Protein AF-A0A7I7QCZ1-F1 (afdb_monomer)

Radius of gyration: 31.51 Å; Cα contacts (8 Å, |Δi|>4): 208; chains: 1; bounding box: 81×36×95 Å

Nearest PDB structures (foldseek):
  1i4d-assembly1_A  TM=3.423E-01  e=1.909E-01  Homo sapiens
  1i4t-assembly1_B  TM=4.513E-01  e=6.455E-01  Homo sapiens
  6ewy-assembly1_A  TM=3.214E-01  e=1.710E+00  Mycobacterium tuberculosis H37Rv
  2yfb-assembly1_A  TM=3.450E-01  e=4.533E+00  Pseudomonas putida KT2440
  8i4v-assembly1_A  TM=2.987E-01  e=3.145E+00  Saccharomyces cerevisiae S288C

pLDDT: mean 72.18, std 10.69, range [33.59, 87.31]

Solvent-accessible surface area (backbone atoms only — not comparable to full-atom values): 13004 Å² total; per-residue (Å²): 134,80,82,70,74,86,68,84,48,69,71,37,35,29,28,30,60,38,100,87,48,103,49,48,78,40,56,24,34,29,68,43,78,45,79,68,88,88,49,54,33,30,29,28,41,33,79,95,56,74,74,40,79,39,52,53,93,32,50,42,78,42,77,73,73,92,75,68,74,50,72,68,56,46,52,52,51,50,52,52,50,53,52,54,51,54,52,47,54,54,51,49,53,52,50,51,52,52,50,52,51,50,50,54,54,47,53,52,51,52,51,50,46,34,66,64,33,64,47,81,75,46,92,86,76,55,76,79,44,60,70,71,60,38,52,52,52,49,51,51,53,51,54,34,50,53,29,48,48,61,48,69,49,82,69,92,80,67,64,86,64,82,54,64,68,59,51,60,69,52,59,79,50,96,43,73,65,61,53,47,54,50,50,51,51,53,49,53,53,33,50,57,57,47,48,57,55,49,53,52,39,52,51,34,47,51,51,31,54,53,47,51,54,51,50,52,52,50,53,52,50,54,56,61,73,72,106

Organism: NCBI:txid470076

Mean predicted aligned error: 15.59 Å

Secondary structure (DSSP, 8-state):
------S--TT-EEEE--TTSTTTT-EEEEEEEEE-SS-EEEEEEETTS-EEEEEGGGEEE-S--TTSPPHHHHHHHHHHHHHHHHHHHHHHHHHHHHHHHHHHHHHHHHHHHIIIIIS-S-TTS--SS-HHHHHHHHHHHHHHHHHHHHHHS--TT---S--HHHHHHHTTSSSHHHHHHHHHHHHHHHHHHHHHHHHHHHHHHHHHHHHHHHHHHHHHHHHHHH-

Structure (mmCIF, N/CA/C/O backbone):
data_AF-A0A7I7QCZ1-F1
#
_entry.id   AF-A0A7I7QCZ1-F1
#
loop_
_atom_site.group_PDB
_atom_site.id
_atom_site.type_symbol
_atom_site.label_atom_id
_atom_site.label_alt_id
_atom_site.label_comp_id
_atom_site.label_asym_id
_atom_site.label_entity_id
_atom_site.label_seq_id
_atom_site.pdbx_PDB_ins_code
_atom_site.Cartn_x
_atom_site.Cartn_y
_atom_site.Cartn_z
_atom_site.occupancy
_atom_site.B_iso_or_equiv
_atom_site.auth_seq_id
_atom_site.auth_comp_id
_atom_site.auth_asym_id
_atom_site.auth_atom_id
_atom_site.pdbx_PDB_model_num
ATOM 1 N N . MET A 1 1 ? -30.395 -15.735 54.521 1.00 37.38 1 MET A N 1
ATOM 2 C CA . MET A 1 1 ? -30.145 -16.016 53.092 1.00 37.38 1 MET A CA 1
ATOM 3 C C . MET A 1 1 ? -31.298 -15.413 52.315 1.00 37.38 1 MET A C 1
ATOM 5 O O . MET A 1 1 ? -32.401 -15.924 52.418 1.00 37.38 1 MET A O 1
ATOM 9 N N . GLN A 1 2 ? -31.086 -14.264 51.673 1.00 33.59 2 GLN A N 1
ATOM 10 C CA . GLN A 1 2 ? -32.101 -13.635 50.826 1.00 33.59 2 GLN A CA 1
ATOM 11 C C . GLN A 1 2 ? -32.152 -14.411 49.507 1.00 33.59 2 GLN A C 1
ATOM 13 O O . GLN A 1 2 ? -31.134 -14.507 48.823 1.00 33.59 2 GLN A O 1
ATOM 18 N N . GLU A 1 3 ? -33.304 -14.997 49.177 1.00 34.84 3 GLU A N 1
ATOM 19 C CA . GLU A 1 3 ? -33.584 -15.469 47.821 1.00 34.84 3 GLU A CA 1
ATOM 20 C C . GLU A 1 3 ? -33.466 -14.267 46.882 1.00 34.84 3 GLU A C 1
ATOM 22 O O . GLU A 1 3 ? -34.322 -13.386 46.841 1.00 34.84 3 GLU A O 1
ATOM 27 N N . SER A 1 4 ? -32.335 -14.193 46.183 1.00 44.03 4 SER A N 1
ATOM 28 C CA . SER A 1 4 ? -32.111 -13.230 45.115 1.00 44.03 4 SER A CA 1
ATOM 29 C C . SER A 1 4 ? -33.211 -13.434 44.077 1.00 44.03 4 SER A C 1
ATOM 31 O O . SER A 1 4 ? -33.329 -14.525 43.520 1.00 44.03 4 SER A O 1
ATOM 33 N N . SER A 1 5 ? -34.038 -12.405 43.878 1.00 53.41 5 SER A N 1
ATOM 34 C CA . SER A 1 5 ? -35.070 -12.329 42.842 1.00 53.41 5 SER A CA 1
ATOM 35 C C . SER A 1 5 ? -34.577 -12.993 41.551 1.00 53.41 5 SER A C 1
ATOM 37 O O . SER A 1 5 ? -33.674 -12.474 40.892 1.00 53.41 5 SER A O 1
ATOM 39 N N . LYS A 1 6 ? -35.152 -14.159 41.213 1.00 65.81 6 LYS A N 1
ATOM 40 C CA . LYS A 1 6 ? -34.840 -14.933 39.992 1.00 65.81 6 LYS A CA 1
ATOM 41 C C . LYS A 1 6 ? -35.159 -14.167 38.713 1.00 65.81 6 LYS A C 1
ATOM 43 O O . LYS A 1 6 ? -34.675 -14.524 37.643 1.00 65.81 6 LYS A O 1
ATOM 48 N N . ASP A 1 7 ? -35.962 -13.127 38.848 1.00 76.75 7 ASP A N 1
ATOM 49 C CA . ASP A 1 7 ? -36.409 -12.312 37.748 1.00 76.75 7 ASP A CA 1
ATOM 50 C C . ASP A 1 7 ? -35.292 -11.378 37.270 1.00 76.75 7 ASP A C 1
ATOM 52 O O . ASP A 1 7 ? -34.787 -10.575 38.064 1.00 76.75 7 ASP A O 1
ATOM 56 N N . PRO A 1 8 ? -34.898 -11.470 35.985 1.00 77.38 8 PRO A N 1
ATOM 57 C CA . PRO A 1 8 ? -33.942 -10.544 35.406 1.00 77.38 8 PRO A CA 1
ATOM 58 C C . PRO A 1 8 ? -34.538 -9.135 35.411 1.00 77.38 8 PRO A C 1
ATOM 60 O O . PRO A 1 8 ? -35.685 -8.943 35.000 1.00 77.38 8 PRO A O 1
ATOM 63 N N . GLN A 1 9 ? -33.760 -8.167 35.886 1.00 84.62 9 GLN A N 1
ATOM 64 C CA . GLN A 1 9 ? -34.099 -6.747 35.915 1.00 84.62 9 GLN A CA 1
ATOM 65 C C . GLN A 1 9 ? -33.301 -5.963 34.865 1.00 84.62 9 GLN A C 1
ATOM 67 O O . GLN A 1 9 ? -32.233 -6.421 34.447 1.00 84.62 9 GLN A O 1
ATOM 72 N N . PRO A 1 10 ? -33.770 -4.773 34.438 1.00 82.75 10 PRO A N 1
ATOM 73 C CA . PRO A 1 10 ? -32.976 -3.881 33.602 1.00 82.75 10 PRO A CA 1
ATOM 74 C C . PRO A 1 10 ? -31.585 -3.651 34.199 1.00 82.75 10 PRO A C 1
ATOM 76 O O . PRO A 1 10 ? -31.438 -3.308 35.369 1.00 82.75 10 PRO A O 1
ATOM 79 N N . GLY A 1 11 ? -30.555 -3.877 33.388 1.00 77.19 11 GLY A N 1
ATOM 80 C CA . GLY A 1 11 ? -29.155 -3.812 33.794 1.00 77.19 11 GLY A CA 1
ATOM 81 C C . GLY A 1 11 ? -28.521 -5.150 34.182 1.00 77.19 11 GLY A C 1
ATOM 82 O O . GLY A 1 11 ? -27.289 -5.214 34.185 1.00 77.19 11 GLY A O 1
ATOM 83 N N . ASP A 1 12 ? -29.305 -6.204 34.436 1.00 82.62 12 ASP A N 1
ATOM 84 C CA . ASP A 1 12 ? -28.779 -7.542 34.716 1.00 82.62 12 ASP A CA 1
ATOM 85 C C . ASP A 1 12 ? -28.125 -8.172 33.481 1.00 82.62 12 ASP A C 1
ATOM 87 O O . ASP A 1 12 ? -28.515 -7.940 32.330 1.00 82.62 12 ASP A O 1
ATOM 91 N N . TRP A 1 13 ? -27.139 -9.028 33.743 1.00 81.50 13 TRP A N 1
ATOM 92 C CA . TRP A 1 13 ? -26.514 -9.863 32.729 1.00 81.50 13 TRP A CA 1
ATOM 93 C C . TRP A 1 13 ? -27.251 -11.185 32.605 1.00 81.50 13 TRP A C 1
ATOM 95 O O . TRP A 1 13 ? -27.518 -11.873 33.594 1.00 81.50 13 TRP A O 1
ATOM 105 N N . VAL A 1 14 ? -27.573 -11.538 31.367 1.00 85.38 14 VAL A N 1
ATOM 106 C CA . VAL A 1 14 ? -28.316 -12.747 31.034 1.00 85.38 14 VAL A CA 1
ATOM 107 C C . VAL A 1 14 ? -27.639 -13.482 29.888 1.00 85.38 14 VAL A C 1
ATOM 109 O O . VAL A 1 14 ? -27.042 -12.884 28.997 1.00 85.38 14 VAL A O 1
ATOM 112 N N . GLU A 1 15 ? -27.724 -14.799 29.915 1.00 84.31 15 GLU A N 1
ATOM 113 C CA . GLU A 1 15 ? -27.341 -15.678 28.825 1.00 84.31 15 GLU A CA 1
ATOM 114 C C . GLU A 1 15 ? -28.607 -16.211 28.166 1.00 84.31 15 GLU A C 1
ATOM 116 O O . GLU A 1 15 ? -29.540 -16.643 28.851 1.00 84.31 15 GLU A O 1
ATOM 121 N N . VAL A 1 16 ? -28.639 -16.173 26.838 1.00 82.94 16 VAL A N 1
ATOM 122 C CA . VAL A 1 16 ? -29.768 -16.690 26.069 1.00 82.94 16 VAL A CA 1
ATOM 123 C C . VAL A 1 16 ? -29.659 -18.211 25.998 1.00 82.94 16 VAL A C 1
ATOM 125 O O . VAL A 1 16 ? -28.729 -18.752 25.407 1.00 82.94 16 VAL A O 1
ATOM 128 N N . VAL A 1 17 ? -30.626 -18.904 26.589 1.00 80.56 17 VAL A N 1
ATOM 129 C CA . VAL A 1 17 ? -30.773 -20.363 26.584 1.00 80.56 17 VAL A CA 1
ATOM 130 C C . VAL A 1 17 ? -31.937 -20.716 25.661 1.00 80.56 17 VAL A C 1
ATOM 132 O O . VAL A 1 17 ? -33.018 -21.120 26.090 1.00 80.56 17 VAL A O 1
ATOM 135 N N . ALA A 1 18 ? -31.731 -20.506 24.364 1.00 72.56 18 ALA A N 1
ATOM 136 C CA . ALA A 1 18 ? -32.732 -20.761 23.336 1.00 72.56 18 ALA A CA 1
ATOM 137 C C . ALA A 1 18 ? -32.232 -21.868 22.393 1.00 72.56 18 ALA A C 1
ATOM 139 O O . ALA A 1 18 ? -31.393 -21.609 21.536 1.00 72.56 18 ALA A O 1
ATOM 140 N N . PRO A 1 19 ? -32.727 -23.113 22.510 1.00 51.44 19 PRO A N 1
ATOM 141 C CA . PRO A 1 19 ? -32.160 -24.265 21.802 1.00 51.44 19 PRO A CA 1
ATOM 142 C C . PRO A 1 19 ? -32.332 -24.248 20.271 1.00 51.44 19 PRO A C 1
ATOM 144 O O . PRO A 1 19 ? -31.803 -25.132 19.603 1.00 51.44 19 PRO A O 1
ATOM 147 N N . ARG A 1 20 ? -33.062 -23.278 19.701 1.00 55.78 20 ARG A N 1
ATOM 148 C CA . ARG A 1 20 ? -33.294 -23.149 18.250 1.00 55.78 20 ARG A CA 1
ATOM 149 C C . ARG A 1 20 ? -32.839 -21.821 17.634 1.00 55.78 20 ARG A C 1
ATOM 151 O O . ARG A 1 20 ? -32.960 -21.678 16.422 1.00 55.78 20 ARG A O 1
ATOM 158 N N . ASP A 1 21 ? -32.263 -20.909 18.417 1.00 63.44 21 ASP A N 1
ATOM 159 C CA . ASP A 1 21 ? -31.896 -19.574 17.932 1.00 63.44 21 ASP A CA 1
ATOM 160 C C . ASP A 1 21 ? -30.374 -19.400 17.815 1.00 63.44 21 ASP A C 1
ATOM 162 O O . ASP A 1 21 ? -29.607 -19.902 18.640 1.00 63.44 21 ASP A O 1
ATOM 166 N N . ASN A 1 22 ? -29.926 -18.590 16.844 1.00 72.12 22 ASN A N 1
ATOM 167 C CA . ASN A 1 22 ? -28.518 -18.188 16.617 1.00 72.12 22 ASN A CA 1
ATOM 168 C C . ASN A 1 22 ? -27.866 -17.426 17.797 1.00 72.12 22 ASN A C 1
ATOM 170 O O . ASN A 1 22 ? -26.738 -16.922 17.700 1.00 72.12 22 ASN A O 1
ATOM 174 N N . PHE A 1 23 ? -28.595 -17.293 18.900 1.00 68.94 23 PHE A N 1
ATOM 175 C CA . PHE A 1 23 ? -28.219 -16.565 20.100 1.00 68.94 23 PHE A CA 1
ATOM 176 C C . PHE A 1 23 ? -27.947 -17.486 21.291 1.00 68.94 23 PHE A C 1
ATOM 178 O O . PHE A 1 23 ? -27.502 -16.989 22.319 1.00 68.94 23 PHE A O 1
ATOM 185 N N . ASN A 1 24 ? -28.153 -18.803 21.164 1.00 78.81 24 ASN A N 1
ATOM 186 C CA . ASN A 1 24 ? -27.902 -19.744 22.254 1.00 78.81 24 ASN A CA 1
ATOM 187 C C . ASN A 1 24 ? -26.466 -19.629 22.794 1.00 78.81 24 ASN A C 1
ATOM 189 O O . ASN A 1 24 ? -25.503 -19.665 22.025 1.00 78.81 24 ASN A O 1
ATOM 193 N N . GLY A 1 25 ? -26.326 -19.492 24.110 1.00 77.06 25 GLY A N 1
ATOM 194 C CA . GLY A 1 25 ? -25.041 -19.323 24.790 1.00 77.06 25 GLY A CA 1
ATOM 195 C C . GLY A 1 25 ? -24.422 -17.928 24.658 1.00 77.06 25 GLY A C 1
ATOM 196 O O . GLY A 1 25 ? -23.316 -17.699 25.148 1.00 77.06 25 GLY A O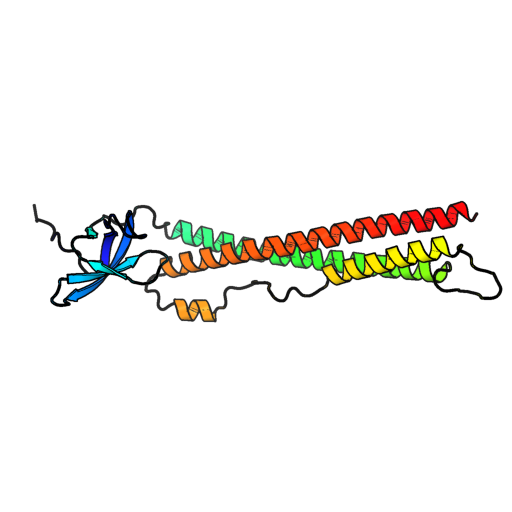 1
ATOM 197 N N . LYS A 1 26 ? -25.093 -16.969 24.001 1.00 80.25 26 LYS A N 1
ATOM 198 C CA . LYS A 1 26 ? -24.612 -15.584 23.952 1.00 80.25 26 LYS A CA 1
ATOM 199 C C . LYS A 1 26 ? -25.031 -14.833 25.209 1.00 80.25 26 LYS A C 1
ATOM 201 O O . LYS A 1 26 ? -26.189 -14.876 25.625 1.00 80.25 26 LYS A O 1
ATOM 206 N N . ALA A 1 27 ? -24.075 -14.106 25.778 1.00 80.88 27 ALA A N 1
ATOM 207 C CA . ALA A 1 27 ? -24.318 -13.169 26.861 1.00 80.88 27 ALA A CA 1
ATOM 208 C C . ALA A 1 27 ? -24.867 -11.842 26.316 1.00 80.88 27 ALA A C 1
ATOM 210 O O . ALA A 1 27 ? -24.417 -11.329 25.286 1.00 80.88 27 ALA A O 1
ATOM 211 N N . GLY A 1 28 ? -25.814 -11.265 27.042 1.00 83.00 28 GLY A N 1
ATOM 212 C CA . GLY A 1 28 ? -26.382 -9.958 26.765 1.00 83.00 28 GLY A CA 1
ATOM 213 C C . GLY A 1 28 ? -26.785 -9.241 28.046 1.00 83.00 28 GLY A C 1
ATOM 214 O O . GLY A 1 28 ? -26.777 -9.811 29.140 1.00 83.00 28 GLY A O 1
ATOM 215 N N . ARG A 1 29 ? -27.121 -7.963 27.899 1.00 83.69 29 ARG A N 1
ATOM 216 C CA . ARG A 1 29 ? -27.590 -7.120 28.998 1.00 83.69 29 ARG A CA 1
ATOM 217 C C . ARG A 1 29 ? -29.064 -6.811 28.808 1.00 83.69 29 ARG A C 1
ATOM 219 O O . ARG A 1 29 ? -29.482 -6.457 27.705 1.00 83.69 29 ARG A O 1
ATOM 226 N N . VAL A 1 30 ? -29.844 -6.940 29.874 1.00 85.06 30 VAL A N 1
ATOM 227 C CA . VAL A 1 30 ? -31.261 -6.572 29.857 1.00 85.06 30 VAL A CA 1
ATOM 228 C C . VAL A 1 30 ? -31.375 -5.056 29.759 1.00 85.06 30 VAL A C 1
ATOM 230 O O . VAL A 1 30 ? -30.852 -4.337 30.609 1.00 85.06 30 VAL A O 1
ATOM 233 N N . VAL A 1 31 ? -32.043 -4.572 28.718 1.00 84.31 31 VAL A N 1
ATOM 234 C CA . VAL A 1 31 ? -32.269 -3.144 28.463 1.00 84.31 31 VAL A CA 1
ATOM 235 C C . VAL A 1 31 ? -33.627 -2.722 29.003 1.00 84.31 31 VAL A C 1
ATOM 237 O O . VAL A 1 31 ? -33.735 -1.704 29.677 1.00 84.31 31 VAL A O 1
ATOM 240 N N . ALA A 1 32 ? -34.656 -3.520 28.732 1.00 84.38 32 ALA A N 1
ATOM 241 C CA . ALA A 1 32 ? -36.021 -3.241 29.147 1.00 84.38 32 ALA A CA 1
ATOM 242 C C . ALA A 1 32 ? -36.812 -4.542 29.304 1.00 84.38 32 ALA A C 1
ATOM 244 O O . ALA A 1 32 ? -36.436 -5.582 28.763 1.00 84.38 32 ALA A O 1
ATOM 245 N N . ILE A 1 33 ? -37.912 -4.467 30.043 1.00 83.81 33 ILE A N 1
ATOM 246 C CA . ILE A 1 33 ? -38.896 -5.541 30.170 1.00 83.81 33 ILE A CA 1
ATOM 247 C C . ILE A 1 33 ? -40.193 -4.989 29.591 1.00 83.81 33 ILE A C 1
ATOM 249 O O . ILE A 1 33 ? -40.639 -3.922 30.012 1.00 83.81 33 ILE A O 1
ATOM 253 N N . VAL A 1 34 ? -40.752 -5.689 28.612 1.00 83.75 34 VAL A N 1
ATOM 254 C CA . VAL A 1 34 ? -42.009 -5.345 27.952 1.00 83.75 34 VAL A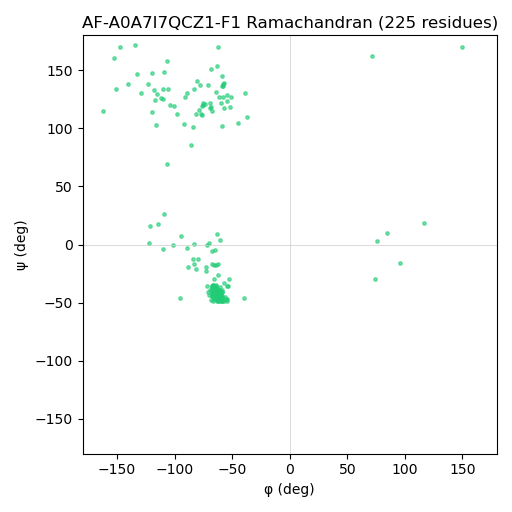 CA 1
ATOM 255 C C . VAL A 1 34 ? -43.015 -6.444 28.274 1.00 83.75 34 VAL A C 1
ATOM 257 O O . VAL A 1 34 ? -42.713 -7.630 28.159 1.00 83.75 34 VAL A O 1
ATOM 260 N N . ASP A 1 35 ? -44.191 -6.042 28.740 1.00 78.00 35 ASP A N 1
ATOM 261 C CA . ASP A 1 35 ? -45.314 -6.942 28.990 1.00 78.00 35 ASP A CA 1
ATOM 262 C C . ASP A 1 35 ? -46.252 -6.871 27.783 1.00 78.00 35 ASP A C 1
ATOM 264 O O . ASP A 1 35 ? -46.813 -5.807 27.519 1.00 78.00 35 ASP A O 1
ATOM 268 N N . ASP A 1 36 ? -46.359 -7.962 27.019 1.00 67.88 36 ASP A N 1
ATOM 269 C CA . ASP A 1 36 ? -47.111 -7.998 25.754 1.00 67.88 36 ASP A CA 1
ATOM 270 C C . ASP A 1 36 ? -48.345 -8.920 25.819 1.00 67.88 36 ASP A C 1
ATOM 272 O O . ASP A 1 36 ? -48.885 -9.342 24.803 1.00 67.88 36 ASP A O 1
ATOM 276 N N . GLY A 1 37 ? -48.810 -9.281 27.022 1.00 63.31 37 GLY A N 1
ATOM 277 C CA . GLY A 1 37 ? -50.033 -10.078 27.219 1.00 63.31 37 GLY A CA 1
ATOM 278 C C . GLY A 1 37 ? -49.919 -11.571 26.865 1.00 63.31 37 GLY A C 1
ATOM 279 O O . GLY A 1 37 ? -50.541 -12.393 27.535 1.00 63.31 37 GLY A O 1
ATOM 280 N N . ASP A 1 38 ? -49.065 -11.941 25.906 1.00 65.38 38 ASP A N 1
ATOM 281 C CA . ASP A 1 38 ? -48.683 -13.328 25.577 1.00 65.38 38 ASP A CA 1
ATOM 282 C C . ASP A 1 38 ? -47.457 -13.819 26.386 1.00 65.38 38 ASP A C 1
ATOM 284 O O . ASP A 1 38 ? -47.037 -14.980 26.289 1.00 65.38 38 ASP A O 1
ATOM 288 N N . GLY A 1 39 ? -46.884 -12.936 27.213 1.00 62.72 39 GLY A N 1
ATOM 289 C CA . GLY A 1 39 ? -45.746 -13.181 28.098 1.00 62.72 39 GLY A CA 1
ATOM 290 C C . GLY A 1 39 ? -44.889 -11.928 28.320 1.00 62.72 39 GLY A C 1
ATOM 291 O O . GLY A 1 39 ? -45.053 -10.917 27.641 1.00 62.72 39 GLY A O 1
ATOM 292 N N . PHE A 1 40 ? -43.948 -12.002 29.269 1.00 60.38 40 PHE A N 1
ATOM 293 C CA . PHE A 1 40 ? -42.919 -10.970 29.436 1.00 60.38 40 PHE A CA 1
ATOM 294 C C . PHE A 1 40 ? -41.789 -11.196 28.429 1.00 60.38 40 PHE A C 1
ATOM 296 O O . PHE A 1 40 ? -41.016 -12.158 28.563 1.00 60.38 40 PHE A O 1
ATOM 303 N N . ASP A 1 41 ? -41.661 -10.277 27.478 1.00 76.00 41 ASP A N 1
ATOM 304 C CA . ASP A 1 41 ? -40.505 -10.194 26.599 1.00 76.00 41 ASP A CA 1
ATOM 305 C C . ASP A 1 41 ? -39.463 -9.259 27.208 1.00 76.00 41 ASP A C 1
ATOM 307 O O . ASP A 1 41 ? -39.711 -8.119 27.601 1.00 76.00 41 ASP A O 1
ATOM 311 N N . VAL A 1 42 ? -38.249 -9.775 27.329 1.00 81.50 42 VAL A N 1
ATOM 312 C CA . VAL A 1 42 ? -37.113 -9.038 27.857 1.00 81.50 42 VAL A CA 1
ATOM 313 C C . VAL A 1 42 ? -36.289 -8.577 26.667 1.00 81.50 42 VAL A C 1
ATOM 315 O O . VAL A 1 42 ? -35.793 -9.388 25.885 1.00 81.50 42 VAL A O 1
ATOM 318 N N . ILE A 1 43 ? -36.130 -7.264 26.521 1.00 81.25 43 ILE A N 1
ATOM 319 C CA . ILE A 1 43 ? -35.272 -6.693 25.488 1.00 81.25 43 ILE A CA 1
ATOM 320 C C . ILE A 1 43 ? -33.832 -6.848 25.955 1.00 81.25 43 ILE A C 1
ATOM 322 O O . ILE A 1 43 ? -33.405 -6.213 26.922 1.00 81.25 43 ILE A O 1
ATOM 326 N N . VAL A 1 44 ? -33.075 -7.692 25.263 1.00 80.31 44 VAL A N 1
ATOM 327 C CA . VAL A 1 44 ? -31.671 -7.964 25.556 1.00 80.31 44 VAL A CA 1
ATOM 328 C C . VAL A 1 44 ? -30.800 -7.363 24.459 1.00 80.31 44 VAL A C 1
ATOM 330 O O . VAL A 1 44 ? -30.953 -7.666 23.274 1.00 80.31 44 VAL A O 1
ATOM 333 N N . LYS A 1 45 ? -29.839 -6.525 24.854 1.00 81.38 45 LYS A N 1
ATOM 334 C CA . LYS A 1 45 ? -28.742 -6.093 23.983 1.00 81.38 45 LYS A CA 1
ATOM 335 C C . LYS A 1 45 ? -27.659 -7.161 24.049 1.00 81.38 45 LYS A C 1
ATOM 337 O O . LYS A 1 45 ? -26.920 -7.254 25.031 1.00 81.38 45 LYS A O 1
ATOM 342 N N . ILE A 1 46 ? -27.612 -8.008 23.027 1.00 77.88 46 ILE A N 1
ATOM 343 C CA . ILE A 1 46 ? -26.557 -9.012 22.877 1.00 77.88 46 ILE A CA 1
ATOM 344 C C . ILE A 1 46 ? -25.302 -8.308 22.350 1.00 77.88 46 ILE A C 1
ATOM 346 O O . ILE A 1 46 ? -25.375 -7.454 21.465 1.00 77.88 46 ILE A O 1
ATOM 350 N N . PHE A 1 47 ? -24.136 -8.650 22.899 1.00 65.25 47 PHE A N 1
ATOM 351 C CA . PHE A 1 47 ? -22.880 -8.020 22.494 1.00 65.25 47 PHE A CA 1
ATOM 352 C C . PHE A 1 47 ? -22.592 -8.238 21.004 1.00 65.25 47 PHE A C 1
ATOM 354 O O . PHE A 1 47 ? -22.470 -9.369 20.535 1.00 65.25 47 PHE A O 1
ATOM 361 N N . GLY A 1 48 ? -22.443 -7.132 20.270 1.00 60.06 48 GLY A N 1
ATOM 362 C CA . GLY A 1 48 ? -22.096 -7.140 18.848 1.00 60.06 48 GLY A CA 1
ATOM 363 C C . GLY A 1 48 ? -23.270 -7.321 17.881 1.00 60.06 48 GLY A C 1
ATOM 364 O O . GLY A 1 48 ? -23.014 -7.510 16.693 1.00 60.06 48 GLY A O 1
ATOM 365 N N . THR A 1 49 ? -24.518 -7.254 18.354 1.00 66.44 49 THR A N 1
ATOM 366 C CA . THR A 1 49 ? -25.730 -7.255 17.517 1.00 66.44 49 THR A CA 1
ATOM 367 C C . THR A 1 49 ? -26.717 -6.179 17.973 1.00 66.44 49 THR A C 1
ATOM 369 O O . THR A 1 49 ? -26.535 -5.578 19.033 1.00 66.44 49 THR A O 1
ATOM 372 N N . ASP A 1 50 ? -27.782 -5.966 17.199 1.00 75.25 50 ASP A N 1
ATOM 373 C CA . ASP A 1 50 ? -28.924 -5.147 17.619 1.00 75.25 50 ASP A CA 1
ATOM 374 C C . ASP A 1 50 ? -29.634 -5.740 18.853 1.00 75.25 50 ASP A C 1
ATOM 376 O O . ASP A 1 50 ? -29.326 -6.849 19.303 1.00 75.25 50 ASP A O 1
ATOM 380 N N . THR A 1 51 ? -30.557 -4.977 19.436 1.00 74.69 51 THR A N 1
ATOM 381 C CA . THR A 1 51 ? -31.425 -5.414 20.539 1.00 74.69 51 THR A CA 1
ATOM 382 C C . THR A 1 51 ? -32.471 -6.417 20.069 1.00 74.69 51 THR A C 1
ATOM 384 O O . THR A 1 51 ? -33.120 -6.197 19.049 1.00 74.69 51 THR A O 1
ATOM 387 N N . TRP A 1 52 ? -32.686 -7.471 20.856 1.00 78.25 52 TRP A N 1
ATOM 388 C CA . TRP A 1 52 ? -33.660 -8.523 20.559 1.00 78.25 52 TRP A CA 1
ATOM 389 C C . TRP A 1 52 ? -34.660 -8.672 21.703 1.00 78.25 52 TRP A C 1
ATOM 391 O O . TRP A 1 52 ? -34.264 -8.659 22.869 1.00 78.25 52 TRP A O 1
ATOM 401 N N . GLY A 1 53 ? -35.941 -8.835 21.370 1.00 80.94 53 GLY A N 1
ATOM 402 C CA . GLY A 1 53 ? -36.957 -9.295 22.317 1.00 80.94 53 GLY A CA 1
ATOM 403 C C . GLY A 1 53 ? -36.797 -10.796 22.538 1.00 80.94 53 GLY A C 1
ATOM 404 O O . GLY A 1 53 ? -36.822 -11.568 21.580 1.00 80.94 53 GLY A O 1
ATOM 405 N N . ILE A 1 54 ? -36.550 -11.204 23.781 1.00 81.88 54 ILE A N 1
ATOM 406 C CA . ILE A 1 54 ? -36.342 -12.604 24.152 1.00 81.88 54 ILE A CA 1
ATOM 407 C C . ILE A 1 54 ? -37.251 -12.930 25.326 1.00 81.88 54 ILE A C 1
ATOM 409 O O . ILE A 1 54 ? -37.229 -12.239 26.347 1.00 81.88 54 ILE A O 1
ATOM 413 N N . ARG A 1 55 ? -38.000 -14.030 25.216 1.00 82.94 55 ARG A N 1
ATOM 414 C CA . ARG A 1 55 ? -38.857 -14.482 26.312 1.00 82.94 55 ARG A CA 1
ATOM 415 C C . ARG A 1 55 ? -38.047 -14.734 27.575 1.00 82.94 55 ARG A C 1
ATOM 417 O O . ARG A 1 55 ? -36.986 -15.364 27.544 1.00 82.94 55 ARG A O 1
ATOM 424 N N . ARG A 1 56 ? -38.597 -14.312 28.712 1.00 78.25 56 ARG A N 1
ATOM 425 C CA . ARG A 1 56 ? -37.959 -14.443 30.029 1.00 78.25 56 ARG A CA 1
ATOM 426 C C . ARG A 1 56 ? -37.547 -15.878 30.381 1.00 78.25 56 ARG A C 1
ATOM 428 O O . ARG A 1 56 ? -36.502 -16.069 30.993 1.00 78.25 56 ARG A O 1
ATOM 435 N N . ASP A 1 57 ? -38.325 -16.887 29.983 1.00 82.62 57 ASP A N 1
ATOM 436 C CA . ASP A 1 57 ? -38.038 -18.305 30.263 1.00 82.62 57 ASP A CA 1
ATOM 437 C C . ASP A 1 57 ? -36.796 -18.831 29.524 1.00 82.62 57 ASP A C 1
ATOM 439 O O . ASP A 1 57 ? -36.239 -19.865 29.895 1.00 82.62 57 ASP A O 1
ATOM 443 N N . LYS A 1 58 ? -36.348 -18.113 28.489 1.00 83.31 58 LYS A N 1
ATOM 444 C CA . LYS A 1 58 ? -35.129 -18.404 27.727 1.00 83.31 58 LYS A CA 1
ATOM 445 C C . LYS A 1 58 ? -33.920 -17.628 28.227 1.00 83.31 58 LYS A C 1
ATOM 447 O O . LYS A 1 58 ? -32.876 -17.676 27.584 1.00 83.31 58 LYS A O 1
ATOM 452 N N . LEU A 1 59 ? -34.025 -16.912 29.343 1.00 81.19 59 LEU A N 1
ATOM 453 C CA . LEU A 1 59 ? -32.923 -16.134 29.892 1.00 81.19 59 LEU A CA 1
ATOM 454 C C . LEU A 1 59 ? -32.434 -16.739 31.198 1.00 81.19 59 LEU A C 1
ATOM 456 O O . LEU A 1 59 ? -33.185 -16.929 32.152 1.00 81.19 59 LEU A O 1
ATOM 460 N N . ARG A 1 60 ? -31.130 -17.002 31.257 1.00 83.69 60 ARG A N 1
ATOM 461 C CA . ARG A 1 60 ? -30.450 -17.389 32.488 1.00 83.69 60 ARG A CA 1
ATOM 462 C C . ARG A 1 60 ? -29.669 -16.197 33.007 1.00 83.69 60 ARG A C 1
ATOM 464 O O . ARG A 1 60 ? -28.769 -15.722 32.326 1.00 83.69 60 ARG A O 1
ATOM 471 N N . LYS A 1 61 ? -29.975 -15.727 34.217 1.00 81.00 61 LYS A N 1
ATOM 472 C CA . LYS A 1 61 ? -29.162 -14.698 34.875 1.00 81.00 61 LYS A CA 1
ATOM 473 C C . LYS A 1 61 ? -27.752 -15.243 35.093 1.00 81.00 61 LYS A C 1
ATOM 475 O O . LYS A 1 61 ? -27.584 -16.326 35.656 1.00 81.00 61 LYS A O 1
ATOM 480 N N . ILE A 1 62 ? -26.756 -14.505 34.627 1.00 78.31 62 ILE A N 1
ATOM 481 C CA . ILE A 1 62 ? -25.346 -14.844 34.797 1.00 78.31 62 ILE A CA 1
ATOM 482 C C . ILE A 1 62 ? -24.653 -13.724 35.565 1.00 78.31 62 ILE A C 1
ATOM 484 O O . ILE A 1 62 ? -24.994 -12.548 35.440 1.00 78.31 62 ILE A O 1
ATOM 488 N N . SER A 1 63 ? -23.653 -14.085 36.363 1.00 68.81 63 SER A N 1
ATOM 489 C CA . SER A 1 63 ? -22.651 -13.116 36.808 1.00 68.81 63 SER A CA 1
ATOM 490 C C . SER A 1 63 ? -21.977 -12.530 35.567 1.00 68.81 63 SER A C 1
ATOM 492 O O . SER A 1 63 ? -21.823 -13.257 34.583 1.00 68.81 63 SER A O 1
ATOM 494 N N . GLN A 1 64 ? -21.603 -11.243 35.599 1.00 61.00 64 GLN A N 1
ATOM 495 C CA . GLN A 1 64 ? -20.986 -10.553 34.458 1.00 61.00 64 GLN A CA 1
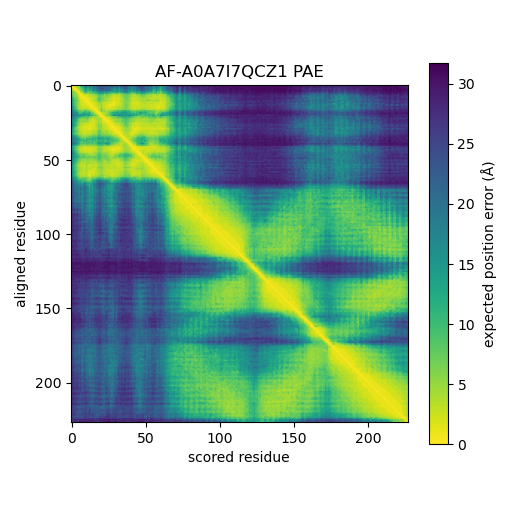ATOM 496 C C . GLN A 1 64 ? -20.002 -11.475 33.720 1.00 61.00 64 GLN A C 1
ATOM 498 O O . GLN A 1 64 ? -19.170 -12.110 34.385 1.00 61.00 64 GLN A O 1
ATOM 503 N N . PRO A 1 65 ? -20.087 -11.590 32.381 1.00 55.53 65 PRO A N 1
ATOM 504 C CA . PRO A 1 65 ? -19.158 -12.422 31.637 1.00 55.53 65 PRO A CA 1
ATOM 505 C C . PRO A 1 65 ? -17.733 -11.977 31.976 1.00 55.53 65 PRO A C 1
ATOM 507 O O . PRO A 1 65 ? -17.382 -10.812 31.819 1.00 55.53 65 PRO A O 1
ATOM 510 N N . LYS A 1 66 ? -16.912 -12.915 32.461 1.00 49.50 66 LYS A N 1
ATOM 511 C CA . LYS A 1 66 ? -15.540 -12.706 32.973 1.00 49.50 66 LYS A CA 1
ATOM 512 C C . LYS A 1 66 ? -14.545 -12.190 31.909 1.00 49.50 66 LYS A C 1
ATOM 514 O O . LYS A 1 66 ? -13.341 -12.187 32.132 1.00 49.50 66 LYS A O 1
ATOM 519 N N . THR A 1 67 ? -15.026 -11.806 30.733 1.00 52.62 67 THR A N 1
ATOM 520 C CA . THR A 1 67 ? -14.233 -11.505 29.539 1.00 52.62 67 THR A CA 1
ATOM 521 C C . THR A 1 67 ? -14.438 -10.083 29.030 1.00 52.62 67 THR A C 1
ATOM 523 O O . THR A 1 67 ? -14.092 -9.804 27.884 1.00 52.62 67 THR A O 1
ATOM 526 N N . THR A 1 68 ? -15.001 -9.171 29.825 1.00 55.78 68 THR A N 1
ATOM 527 C CA . THR A 1 68 ? -14.871 -7.743 29.525 1.00 55.78 68 THR A CA 1
ATOM 528 C C . THR A 1 68 ? -13.411 -7.342 29.757 1.00 55.78 68 THR A C 1
ATOM 530 O O . THR A 1 68 ? -12.912 -7.506 30.874 1.00 55.78 68 THR A O 1
ATOM 533 N N . PRO A 1 69 ? -12.688 -6.890 28.714 1.00 59.59 69 PRO A N 1
ATOM 534 C CA . PRO A 1 69 ? -11.304 -6.460 28.861 1.00 59.59 69 PRO A CA 1
ATOM 535 C C . PRO A 1 69 ? -11.230 -5.341 29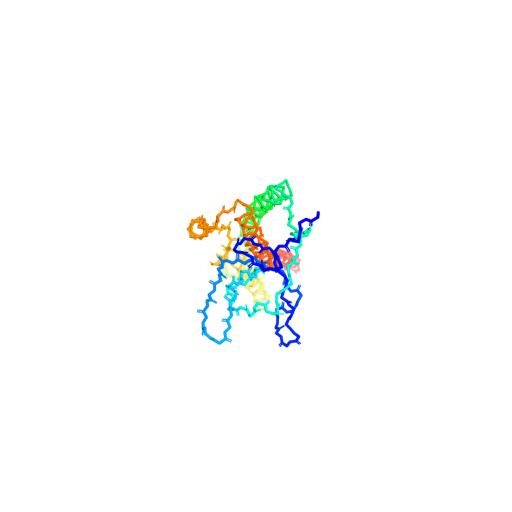.900 1.00 59.59 69 PRO A C 1
ATOM 537 O O . PRO A 1 69 ? -12.104 -4.474 29.954 1.00 59.59 69 PRO A O 1
ATOM 540 N N . SER A 1 70 ? -10.207 -5.379 30.753 1.00 67.00 70 SER A N 1
ATOM 541 C CA . SER A 1 70 ? -10.042 -4.350 31.775 1.00 67.00 70 SER A CA 1
ATOM 542 C C . SER A 1 70 ? -9.819 -2.979 31.116 1.00 67.00 70 SER A C 1
ATOM 544 O O . SER A 1 70 ? -9.276 -2.914 30.010 1.00 67.00 70 SER A O 1
ATOM 546 N N . PRO A 1 71 ? -10.161 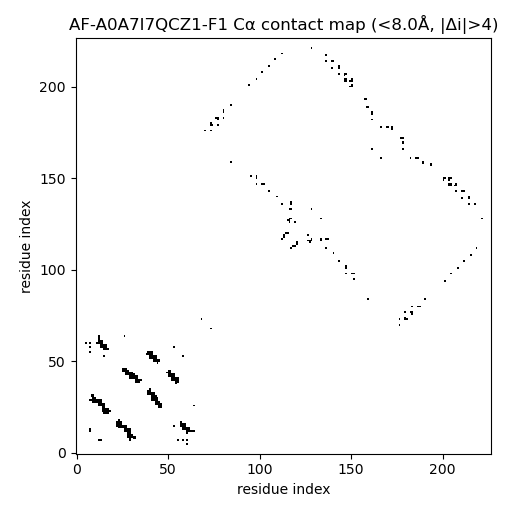-1.863 31.783 1.00 67.19 71 PRO A N 1
ATOM 547 C CA . PRO A 1 71 ? -9.904 -0.524 31.246 1.00 67.19 71 PRO A CA 1
ATOM 548 C C . PRO A 1 71 ? -8.435 -0.313 30.848 1.00 67.19 71 PRO A C 1
ATOM 550 O O . PRO A 1 71 ? -8.146 0.293 29.824 1.00 67.19 71 PRO A O 1
ATOM 553 N N . GLN A 1 72 ? -7.500 -0.904 31.602 1.00 71.19 72 GLN A N 1
ATOM 554 C CA . GLN A 1 72 ? -6.070 -0.886 31.274 1.00 71.19 72 GLN A CA 1
ATOM 555 C C . GLN A 1 72 ? -5.745 -1.653 29.985 1.00 71.19 72 GLN A C 1
ATOM 557 O O . GLN A 1 72 ? -4.900 -1.218 29.208 1.00 71.19 72 GLN A O 1
ATOM 562 N N . GLN A 1 73 ? -6.407 -2.789 29.739 1.00 65.88 73 GLN A N 1
ATOM 563 C CA . GLN A 1 73 ? -6.244 -3.542 28.493 1.00 65.88 73 GLN A CA 1
ATOM 564 C C . GLN A 1 73 ? -6.803 -2.771 27.294 1.00 65.88 73 GLN A C 1
ATOM 566 O O . GLN A 1 73 ? -6.213 -2.820 26.217 1.00 65.88 73 GLN A O 1
ATOM 571 N N . LEU A 1 74 ? -7.910 -2.047 27.476 1.00 66.00 74 LEU A N 1
ATOM 572 C CA . 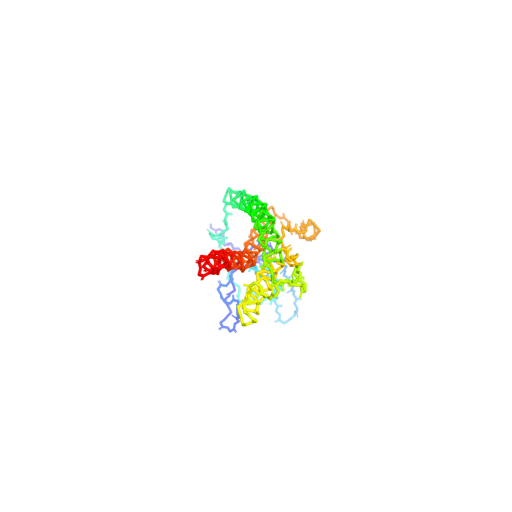LEU A 1 74 ? -8.497 -1.211 26.432 1.00 66.00 74 LEU A CA 1
ATOM 573 C C . LEU A 1 74 ? -7.636 0.018 26.117 1.00 66.00 74 LEU A C 1
ATOM 575 O O . LEU A 1 74 ? -7.417 0.304 24.942 1.00 66.00 74 LEU A O 1
ATOM 579 N N . ASP A 1 75 ? -7.103 0.702 27.133 1.00 70.06 75 ASP A N 1
ATOM 580 C CA . ASP A 1 75 ? -6.181 1.829 26.944 1.00 70.06 75 ASP A CA 1
ATOM 581 C C . ASP A 1 75 ? -4.899 1.377 26.223 1.00 70.06 75 ASP A C 1
ATOM 583 O O . ASP A 1 75 ? -4.488 2.006 25.246 1.00 70.06 75 ASP A O 1
ATOM 587 N N . LEU A 1 76 ? -4.325 0.234 26.618 1.00 69.88 76 LEU A N 1
ATOM 588 C CA . LEU A 1 76 ? -3.148 -0.337 25.958 1.00 69.88 76 LEU A CA 1
ATOM 589 C C . LEU A 1 76 ? -3.439 -0.733 24.501 1.00 69.88 76 LEU A C 1
ATOM 591 O O . LEU A 1 76 ? -2.628 -0.480 23.611 1.00 69.88 76 LEU A O 1
ATOM 595 N N . ALA A 1 77 ? -4.601 -1.336 24.234 1.00 63.06 77 ALA A N 1
ATOM 596 C CA . A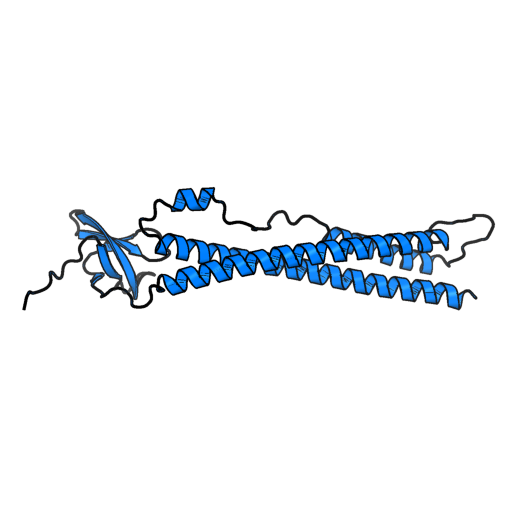LA A 1 77 ? -5.008 -1.696 22.877 1.00 63.06 77 ALA A CA 1
ATOM 597 C C . ALA A 1 77 ? -5.259 -0.455 22.002 1.00 63.06 77 ALA A C 1
ATOM 599 O O . ALA A 1 77 ? -4.923 -0.453 20.816 1.00 63.06 77 ALA A O 1
ATOM 600 N N . TYR A 1 78 ? -5.807 0.615 22.580 1.00 68.62 78 TYR A N 1
ATOM 601 C CA . TYR A 1 78 ? -6.015 1.888 21.896 1.00 68.62 78 TYR A CA 1
ATOM 602 C C . TYR A 1 78 ? -4.689 2.583 21.555 1.00 68.62 78 TYR A C 1
ATOM 604 O O . TYR A 1 78 ? -4.504 3.039 20.425 1.00 68.62 78 TYR A O 1
ATOM 612 N N . GLU A 1 79 ? -3.743 2.620 22.496 1.00 75.75 79 GLU A N 1
ATOM 613 C CA . GLU A 1 79 ? -2.393 3.145 22.266 1.00 75.75 79 GLU A CA 1
ATOM 614 C C . GLU A 1 79 ? -1.652 2.333 21.193 1.00 75.75 79 GLU A C 1
ATOM 616 O O . GLU A 1 79 ? -1.098 2.901 20.249 1.00 75.75 79 GLU A O 1
ATOM 621 N N . ALA A 1 80 ? -1.717 0.999 21.264 1.00 65.94 80 ALA A N 1
ATOM 622 C CA . ALA A 1 80 ? -1.156 0.121 20.240 1.00 65.94 80 ALA A CA 1
ATOM 623 C C . ALA A 1 80 ? -1.770 0.384 18.851 1.00 65.94 80 ALA A C 1
ATOM 625 O O . ALA A 1 80 ? -1.049 0.406 17.852 1.00 65.94 80 ALA A O 1
ATOM 626 N N . GLY A 1 81 ? -3.080 0.645 18.785 1.00 67.62 81 GLY A N 1
ATOM 627 C CA . GLY A 1 81 ? -3.780 1.014 17.554 1.00 67.62 81 GLY A CA 1
ATOM 628 C C . GLY A 1 81 ? -3.306 2.343 16.958 1.00 67.62 81 GLY A C 1
ATOM 629 O O . GLY A 1 81 ? -3.042 2.418 15.757 1.00 67.62 81 GLY A O 1
ATOM 630 N N . GLN A 1 82 ? -3.129 3.379 17.785 1.00 76.50 82 GLN A N 1
ATOM 631 C CA . GLN A 1 82 ? -2.564 4.662 17.341 1.00 76.50 82 GLN A CA 1
ATOM 632 C C . GLN A 1 82 ? -1.124 4.516 16.839 1.00 76.50 82 GLN A C 1
ATOM 634 O O . GLN A 1 82 ? -0.776 5.042 15.779 1.00 76.50 82 GLN A O 1
ATOM 639 N N . ASN A 1 83 ? -0.299 3.754 17.558 1.00 74.50 83 ASN A N 1
ATOM 640 C CA . ASN A 1 83 ? 1.078 3.485 17.156 1.00 74.50 83 ASN A CA 1
ATOM 641 C C . ASN A 1 83 ? 1.135 2.739 15.812 1.00 74.50 83 ASN A C 1
ATOM 643 O O . ASN A 1 83 ? 1.933 3.090 14.941 1.00 74.50 83 ASN A O 1
ATOM 647 N N . ALA A 1 84 ? 0.247 1.764 15.592 1.00 67.56 84 ALA A N 1
ATOM 648 C CA . ALA A 1 84 ? 0.147 1.036 14.326 1.00 67.56 84 ALA A CA 1
ATOM 649 C C . ALA A 1 84 ? -0.304 1.923 13.148 1.00 67.56 84 ALA A C 1
ATOM 651 O O . ALA A 1 84 ? 0.165 1.741 12.023 1.00 67.56 84 ALA A O 1
ATOM 652 N N . LEU A 1 85 ? -1.192 2.893 13.387 1.00 70.62 85 LEU A N 1
ATOM 653 C CA . LEU A 1 85 ? -1.594 3.897 12.393 1.00 70.62 85 LEU A CA 1
ATOM 654 C C . LEU A 1 85 ? -0.434 4.828 12.022 1.00 70.62 85 LEU A C 1
ATOM 656 O O . LEU A 1 85 ? -0.157 5.031 10.841 1.00 70.62 85 LEU A O 1
ATOM 660 N N . SER A 1 86 ? 0.286 5.340 13.020 1.00 77.69 86 SER A N 1
ATOM 661 C CA . SER A 1 86 ? 1.465 6.191 12.807 1.00 77.69 86 SER A CA 1
ATOM 662 C C . SER A 1 86 ? 2.568 5.462 12.019 1.00 77.69 86 SER A C 1
ATOM 664 O O . SER A 1 86 ? 3.172 6.008 11.088 1.00 77.69 86 SER A O 1
ATOM 666 N N . ALA A 1 87 ? 2.776 4.173 12.311 1.00 73.88 87 ALA A N 1
ATOM 667 C CA . ALA A 1 87 ? 3.705 3.326 11.566 1.00 73.88 87 ALA A CA 1
ATOM 668 C C . ALA A 1 87 ? 3.286 3.124 10.094 1.00 73.88 87 ALA A C 1
ATOM 670 O O . ALA A 1 87 ? 4.147 3.090 9.206 1.00 73.88 87 ALA A O 1
ATOM 671 N N . GLN A 1 88 ? 1.981 3.020 9.809 1.00 72.00 88 GLN A N 1
ATOM 672 C CA . GLN A 1 88 ? 1.468 2.943 8.436 1.00 72.00 88 GLN A CA 1
ATOM 673 C C . GLN A 1 88 ? 1.714 4.238 7.664 1.00 72.00 88 GLN A C 1
ATOM 675 O O . GLN A 1 88 ? 2.207 4.170 6.538 1.00 72.00 88 GLN A O 1
ATOM 680 N N . ASP A 1 89 ? 1.452 5.400 8.267 1.00 76.44 89 ASP A N 1
ATOM 681 C CA . ASP A 1 89 ? 1.699 6.696 7.621 1.00 76.44 89 ASP A CA 1
ATOM 682 C C . ASP A 1 89 ? 3.175 6.870 7.248 1.00 76.44 89 ASP A C 1
ATOM 684 O O . ASP A 1 89 ? 3.527 7.165 6.104 1.00 76.44 89 ASP A O 1
ATOM 688 N N . THR A 1 90 ? 4.062 6.533 8.187 1.00 79.69 90 THR A N 1
ATOM 689 C CA . THR A 1 90 ? 5.512 6.529 7.956 1.00 79.69 90 THR A CA 1
ATOM 690 C C . THR A 1 90 ? 5.903 5.576 6.819 1.00 79.69 90 THR A C 1
ATOM 692 O O . THR A 1 90 ? 6.706 5.917 5.945 1.00 79.69 90 THR A O 1
ATOM 695 N N . THR A 1 91 ? 5.323 4.374 6.787 1.00 74.56 91 THR A N 1
ATOM 696 C CA . THR A 1 91 ? 5.587 3.381 5.732 1.00 74.56 91 THR A CA 1
ATOM 697 C C . THR A 1 91 ? 5.125 3.878 4.363 1.00 74.56 91 THR A C 1
ATOM 699 O O . THR A 1 91 ? 5.815 3.678 3.360 1.00 74.56 91 THR A O 1
ATOM 702 N N . LEU A 1 92 ? 3.995 4.578 4.315 1.00 74.12 92 LEU A N 1
ATOM 703 C CA . LEU A 1 92 ? 3.454 5.165 3.097 1.00 74.12 92 LEU A CA 1
ATOM 704 C C . LEU A 1 92 ? 4.264 6.346 2.592 1.00 74.12 92 LEU A C 1
ATOM 706 O O . LEU A 1 92 ? 4.544 6.410 1.392 1.00 74.12 92 LEU A O 1
ATOM 710 N N . GLY A 1 93 ? 4.725 7.210 3.493 1.00 78.06 93 GLY A N 1
ATOM 711 C CA . GLY A 1 93 ? 5.712 8.236 3.177 1.00 78.06 93 GLY A CA 1
ATOM 712 C C . GLY A 1 93 ? 6.964 7.628 2.542 1.00 78.06 93 GLY A C 1
ATOM 713 O O . GLY A 1 93 ? 7.401 8.062 1.475 1.00 78.06 93 GLY A O 1
ATOM 714 N N . ASN A 1 94 ? 7.487 6.546 3.124 1.00 78.69 94 ASN A N 1
ATOM 715 C CA . ASN A 1 94 ? 8.657 5.842 2.597 1.00 78.69 94 ASN A CA 1
ATOM 716 C C . ASN A 1 94 ? 8.412 5.211 1.217 1.00 78.69 94 ASN A C 1
ATOM 718 O O . ASN A 1 94 ? 9.277 5.304 0.345 1.00 78.69 94 ASN A O 1
ATOM 722 N N . ILE A 1 95 ? 7.251 4.587 0.988 1.00 75.44 95 ILE A N 1
ATOM 723 C CA . ILE A 1 95 ? 6.894 4.024 -0.325 1.00 75.44 95 ILE A CA 1
ATOM 724 C C . ILE A 1 95 ? 6.768 5.134 -1.368 1.00 75.44 95 ILE A C 1
ATOM 726 O O . ILE A 1 95 ? 7.327 4.996 -2.454 1.00 75.44 95 ILE A O 1
ATOM 730 N N . ARG A 1 96 ? 6.096 6.246 -1.041 1.00 77.62 96 ARG A N 1
ATOM 731 C CA . ARG A 1 96 ? 5.944 7.392 -1.950 1.00 77.62 96 ARG A CA 1
ATOM 732 C C . ARG A 1 96 ? 7.303 7.974 -2.338 1.00 77.62 96 ARG A C 1
ATOM 734 O O . ARG A 1 96 ? 7.560 8.171 -3.522 1.00 77.62 96 ARG A O 1
ATOM 741 N N . THR A 1 97 ? 8.193 8.182 -1.370 1.00 79.81 97 THR A N 1
ATOM 742 C CA . THR A 1 97 ? 9.555 8.667 -1.633 1.00 79.81 97 THR A CA 1
ATOM 743 C C . THR A 1 97 ? 10.325 7.708 -2.539 1.00 79.81 97 THR A C 1
ATOM 745 O O . THR A 1 97 ? 10.894 8.134 -3.541 1.00 79.81 97 THR A O 1
ATOM 748 N N . ARG A 1 98 ? 10.290 6.399 -2.254 1.00 80.06 98 ARG A N 1
ATOM 749 C CA . ARG A 1 98 ? 10.952 5.381 -3.089 1.00 80.06 98 ARG A CA 1
ATOM 750 C C . ARG A 1 98 ? 10.377 5.321 -4.504 1.00 80.06 98 ARG A C 1
ATOM 752 O O . ARG A 1 98 ? 11.139 5.172 -5.454 1.00 80.06 98 ARG A O 1
ATOM 759 N N . ALA A 1 99 ? 9.060 5.452 -4.649 1.00 75.81 99 ALA A N 1
ATOM 760 C CA . ALA A 1 99 ? 8.390 5.487 -5.943 1.00 75.81 99 ALA A CA 1
ATOM 761 C C . ALA A 1 99 ? 8.801 6.721 -6.760 1.00 75.81 99 ALA A C 1
ATOM 763 O O . ALA A 1 99 ? 9.097 6.580 -7.942 1.00 75.81 99 ALA A O 1
ATOM 764 N N . ASN A 1 100 ? 8.901 7.897 -6.131 1.00 79.69 100 ASN A N 1
ATOM 765 C CA . ASN A 1 100 ? 9.377 9.117 -6.790 1.00 79.69 100 ASN A CA 1
ATOM 766 C C . ASN A 1 100 ? 10.835 8.994 -7.246 1.00 79.69 100 ASN A C 1
ATOM 768 O O . ASN A 1 100 ? 11.159 9.387 -8.365 1.00 79.69 100 ASN A O 1
ATOM 772 N N . THR A 1 101 ? 11.713 8.422 -6.417 1.00 81.44 101 THR A N 1
ATOM 773 C CA . THR A 1 101 ? 13.100 8.150 -6.824 1.00 81.44 101 THR A CA 1
ATOM 774 C C . THR A 1 101 ? 13.138 7.200 -8.016 1.00 81.44 101 THR A C 1
ATOM 776 O O . THR A 1 101 ? 13.806 7.492 -9.003 1.00 81.44 101 THR A O 1
ATOM 779 N N . LEU A 1 102 ? 12.379 6.101 -7.961 1.00 78.06 102 LEU A N 1
ATOM 780 C CA . LEU A 1 102 ? 12.319 5.125 -9.046 1.00 78.06 102 LEU A CA 1
ATOM 781 C C . LEU A 1 102 ? 11.772 5.752 -10.335 1.00 78.06 102 LEU A C 1
ATOM 783 O O . LEU A 1 102 ? 12.350 5.532 -11.394 1.00 78.06 102 LEU A O 1
ATOM 787 N N . LEU A 1 103 ? 10.728 6.583 -10.253 1.00 78.56 103 LEU A N 1
ATOM 788 C CA . LEU A 1 103 ? 10.181 7.331 -11.388 1.00 78.56 103 LEU A CA 1
ATOM 789 C C . LEU A 1 103 ? 11.233 8.255 -12.016 1.00 78.56 103 LEU A C 1
ATOM 791 O O . LEU A 1 103 ? 11.421 8.221 -13.229 1.00 78.56 103 LEU A O 1
ATOM 795 N N . SER A 1 104 ? 11.950 9.036 -11.203 1.00 83.94 104 SER A N 1
ATOM 796 C CA . SER A 1 104 ? 13.009 9.936 -11.679 1.00 83.94 104 SER A CA 1
ATOM 797 C C . SER A 1 104 ? 14.146 9.175 -12.361 1.00 83.94 104 SER A C 1
ATOM 799 O O . SER A 1 104 ? 14.579 9.549 -13.449 1.00 83.94 104 SER A O 1
ATOM 801 N N . THR A 1 105 ? 14.607 8.073 -11.760 1.00 78.88 105 THR A N 1
ATOM 802 C CA . THR A 1 105 ? 15.631 7.208 -12.362 1.00 78.88 105 THR A CA 1
ATOM 803 C C . THR A 1 105 ? 15.141 6.612 -13.680 1.00 78.88 105 THR A C 1
ATOM 805 O O . THR A 1 105 ? 15.867 6.635 -14.668 1.00 78.88 105 THR A O 1
ATOM 808 N N . SER A 1 106 ? 13.893 6.147 -13.725 1.00 76.81 106 SER A N 1
ATOM 809 C CA . SER A 1 106 ? 13.283 5.603 -14.941 1.00 76.81 106 SER A CA 1
ATOM 810 C C . SER A 1 106 ? 13.215 6.650 -16.051 1.00 76.81 106 SER A C 1
ATOM 812 O O . SER A 1 106 ? 13.607 6.373 -17.176 1.00 76.81 106 SER A O 1
ATOM 814 N N . ALA A 1 107 ? 12.794 7.879 -15.739 1.00 82.75 107 ALA A N 1
ATOM 815 C CA . ALA A 1 107 ? 12.723 8.969 -16.710 1.00 82.75 107 ALA A CA 1
ATOM 816 C C . ALA A 1 107 ? 14.096 9.302 -17.325 1.00 82.75 107 ALA A C 1
ATOM 818 O O . ALA A 1 107 ? 14.185 9.591 -18.521 1.00 82.75 107 ALA A O 1
ATOM 819 N N . LEU A 1 108 ? 15.174 9.216 -16.536 1.00 82.88 108 LEU A N 1
ATOM 820 C CA . LEU A 1 108 ? 16.541 9.363 -17.042 1.00 82.88 108 LEU A CA 1
ATOM 821 C C . LEU A 1 108 ? 16.915 8.233 -18.009 1.00 82.88 108 LEU A C 1
ATOM 823 O O . LEU A 1 108 ? 17.430 8.512 -19.091 1.00 82.88 108 LEU A O 1
ATOM 827 N N . PHE A 1 109 ? 16.622 6.976 -17.664 1.00 76.06 109 PHE A N 1
ATOM 828 C CA . PHE A 1 109 ? 16.888 5.839 -18.553 1.00 76.06 109 PHE A CA 1
ATOM 829 C C . PHE A 1 109 ? 16.074 5.908 -19.842 1.00 76.06 109 PHE A C 1
ATOM 831 O O . PHE A 1 109 ? 16.645 5.747 -20.915 1.00 76.06 109 PHE A O 1
ATOM 838 N N . VAL A 1 110 ? 14.795 6.275 -19.767 1.00 78.12 110 VAL A N 1
ATOM 839 C CA . VAL A 1 110 ? 13.956 6.519 -20.948 1.00 78.12 110 VAL A CA 1
ATOM 840 C C . VAL A 1 110 ? 14.546 7.622 -21.825 1.00 78.12 110 VAL A C 1
ATOM 842 O O . VAL A 1 110 ? 14.571 7.481 -23.046 1.00 78.12 110 VAL A O 1
ATOM 845 N N . SER A 1 111 ? 15.074 8.694 -21.227 1.00 80.12 111 SER A N 1
ATOM 846 C CA . SER A 1 111 ? 15.727 9.781 -21.970 1.00 80.12 111 SER A CA 1
ATOM 847 C C . SER A 1 111 ? 16.994 9.305 -22.694 1.00 80.12 111 SER A C 1
ATOM 849 O O . SER A 1 111 ? 17.205 9.657 -23.855 1.00 80.12 111 SER A O 1
ATOM 851 N N . PHE A 1 112 ? 17.811 8.455 -22.060 1.00 76.94 112 PHE A N 1
ATOM 852 C CA . PHE A 1 112 ? 18.971 7.836 -22.712 1.00 76.94 112 PHE A CA 1
ATOM 853 C C . PHE A 1 112 ? 18.567 6.850 -23.810 1.00 76.94 112 PHE A C 1
ATOM 855 O O . PHE A 1 112 ? 19.120 6.900 -24.905 1.00 76.94 112 PHE A O 1
ATOM 862 N N . SER A 1 113 ? 17.577 5.997 -23.549 1.00 74.00 113 SER A N 1
ATOM 863 C CA . SER A 1 113 ? 16.982 5.074 -24.518 1.00 74.00 113 SER A CA 1
ATOM 864 C C . SER A 1 113 ? 16.476 5.815 -25.759 1.00 74.00 113 SER A C 1
ATOM 866 O O . SER A 1 113 ? 16.787 5.429 -26.887 1.00 74.00 113 SER A O 1
ATOM 868 N N . ALA A 1 114 ? 15.752 6.921 -25.564 1.00 73.06 114 ALA A N 1
ATOM 869 C CA . ALA A 1 114 ? 15.301 7.801 -26.637 1.00 73.06 114 ALA A CA 1
ATOM 870 C C . ALA A 1 114 ? 16.482 8.364 -27.441 1.00 73.06 114 ALA A C 1
ATOM 872 O O . ALA A 1 114 ? 16.489 8.240 -28.665 1.00 73.06 114 ALA A O 1
ATOM 873 N N . GLY A 1 115 ? 17.505 8.895 -26.761 1.00 71.25 115 GLY A N 1
ATOM 874 C CA . GLY A 1 115 ? 18.700 9.459 -27.397 1.00 71.25 115 GLY A CA 1
ATOM 875 C C . GLY A 1 115 ? 19.575 8.445 -28.147 1.00 71.25 115 GLY A C 1
ATOM 876 O O . GLY A 1 115 ? 20.201 8.801 -29.141 1.00 71.25 115 GLY A O 1
ATOM 877 N N . LEU A 1 116 ? 19.596 7.180 -27.720 1.00 67.25 116 LEU A N 1
ATOM 878 C CA . LEU A 1 116 ? 20.366 6.098 -28.351 1.00 67.25 116 LEU A CA 1
ATOM 879 C C . LEU A 1 116 ? 19.665 5.458 -29.561 1.00 67.25 116 LEU A C 1
ATOM 881 O O . LEU A 1 116 ? 20.224 4.554 -30.180 1.00 67.25 116 LEU A O 1
ATOM 885 N N . GLY A 1 117 ? 18.470 5.931 -29.931 1.00 61.53 117 GLY A N 1
ATOM 886 C CA . GLY A 1 117 ? 17.802 5.527 -31.169 1.00 61.53 117 GLY A CA 1
ATOM 887 C C . GLY A 1 117 ? 16.477 4.786 -31.001 1.00 61.53 117 GLY A C 1
ATOM 888 O O . GLY A 1 117 ? 16.034 4.160 -31.962 1.00 61.53 117 GLY A O 1
ATOM 889 N N . LEU A 1 118 ? 15.818 4.861 -29.835 1.00 63.28 118 LEU A N 1
ATOM 890 C CA . LEU A 1 118 ? 14.412 4.440 -29.708 1.00 63.28 118 LEU A CA 1
ATOM 891 C C . LEU A 1 118 ? 13.472 5.355 -30.512 1.00 63.28 118 LEU A C 1
ATOM 893 O O . LEU A 1 118 ? 12.483 4.899 -31.078 1.00 63.28 118 LEU A O 1
ATOM 897 N N . ILE A 1 119 ? 13.809 6.644 -30.575 1.00 60.97 119 ILE A N 1
ATOM 898 C CA . ILE A 1 119 ? 13.162 7.658 -31.407 1.00 60.97 119 ILE A CA 1
ATOM 899 C C . ILE A 1 119 ? 14.271 8.169 -32.324 1.00 60.97 119 ILE A C 1
ATOM 901 O O . ILE A 1 119 ? 15.275 8.675 -31.834 1.00 60.97 119 ILE A O 1
ATOM 905 N N . SER A 1 120 ? 14.161 7.931 -33.631 1.00 52.53 120 SER A N 1
ATOM 906 C CA . SER A 1 120 ? 15.221 8.175 -34.620 1.00 52.53 120 SER A CA 1
ATOM 907 C C . SER A 1 120 ? 15.911 9.534 -34.434 1.00 52.53 120 SER A C 1
ATOM 909 O O . SER A 1 120 ? 15.352 10.566 -34.787 1.00 52.53 120 SER A O 1
ATOM 911 N N . ALA A 1 121 ? 17.135 9.533 -33.895 1.00 52.44 121 ALA A N 1
ATOM 912 C CA . ALA A 1 121 ? 17.877 10.763 -33.615 1.00 52.44 121 ALA A CA 1
ATOM 913 C C . ALA A 1 121 ? 18.561 11.358 -34.860 1.00 52.44 121 ALA A C 1
ATOM 915 O O . ALA A 1 121 ? 19.002 12.501 -34.821 1.00 52.44 121 ALA A O 1
ATOM 916 N N . ASP A 1 122 ? 18.643 10.621 -35.973 1.00 52.38 122 ASP A N 1
ATOM 917 C CA . ASP A 1 122 ? 19.187 11.143 -37.227 1.00 52.38 122 ASP A CA 1
ATOM 918 C C . ASP A 1 122 ? 18.766 10.256 -38.416 1.00 52.38 122 ASP A C 1
ATOM 920 O O . ASP A 1 122 ? 19.167 9.094 -38.504 1.00 52.38 122 ASP A O 1
ATOM 924 N N . HIS A 1 123 ? 17.960 10.777 -39.351 1.00 55.19 123 HIS A N 1
ATOM 925 C CA . HIS A 1 123 ? 17.573 10.039 -40.568 1.00 55.19 123 HIS A CA 1
ATOM 926 C C . HIS A 1 123 ? 18.774 9.738 -41.482 1.00 55.19 123 HIS A C 1
ATOM 928 O O . HIS A 1 123 ? 18.684 8.867 -42.345 1.00 55.19 123 HIS A O 1
ATOM 934 N N . THR A 1 124 ? 19.897 10.439 -41.291 1.00 56.38 124 THR A N 1
ATOM 935 C CA . THR A 1 124 ? 21.079 10.332 -42.154 1.00 56.38 124 THR A CA 1
ATOM 936 C C . THR A 1 124 ? 22.070 9.244 -41.730 1.00 56.38 124 THR A C 1
ATOM 938 O O . THR A 1 124 ? 22.857 8.795 -42.560 1.00 56.38 124 THR A O 1
ATOM 941 N N . LYS A 1 125 ? 22.026 8.770 -40.474 1.00 56.81 125 LYS A N 1
ATOM 942 C CA . LYS A 1 125 ? 23.001 7.799 -39.924 1.00 56.81 125 LYS A CA 1
ATOM 943 C C . LYS A 1 125 ? 22.504 6.353 -39.861 1.00 56.81 125 LYS A C 1
ATOM 945 O O . LYS A 1 125 ? 23.255 5.465 -39.465 1.00 56.81 125 LYS A O 1
ATOM 950 N N . GLY A 1 126 ? 21.269 6.104 -40.296 1.00 54.78 126 GLY A N 1
ATOM 951 C CA . GLY A 1 126 ? 20.627 4.796 -40.184 1.00 54.78 126 GLY A CA 1
ATOM 952 C C . GLY A 1 126 ? 20.240 4.444 -38.736 1.00 54.78 126 GLY A C 1
ATOM 953 O O . GLY A 1 126 ? 20.703 5.071 -37.782 1.00 54.78 126 GLY A O 1
ATOM 954 N N . PRO A 1 127 ? 19.341 3.467 -38.539 1.00 57.06 127 PRO A N 1
ATOM 955 C CA . PRO A 1 127 ? 18.889 3.083 -37.208 1.00 57.06 127 PRO A CA 1
ATOM 956 C C . PRO A 1 127 ? 20.027 2.416 -36.416 1.00 57.06 127 PRO A C 1
ATOM 958 O O . PRO A 1 127 ? 20.511 1.350 -36.788 1.00 57.06 127 PRO A O 1
ATOM 961 N N . VAL A 1 128 ? 20.425 3.032 -35.296 1.00 62.00 128 VAL A N 1
ATOM 962 C CA . VAL A 1 128 ? 21.459 2.516 -34.367 1.00 62.00 128 VAL A CA 1
ATOM 963 C C . VAL A 1 128 ? 21.037 1.171 -33.748 1.00 62.00 128 VAL A C 1
ATOM 965 O O . VAL A 1 128 ? 21.865 0.331 -33.406 1.00 62.00 128 VAL A O 1
ATOM 968 N N . LEU A 1 129 ? 19.724 0.933 -33.660 1.00 64.75 129 LEU A N 1
ATOM 969 C CA . LEU A 1 129 ? 19.105 -0.301 -33.185 1.00 64.75 129 LEU A CA 1
ATOM 970 C C . LEU A 1 129 ? 18.277 -0.953 -34.295 1.00 64.75 129 LEU A C 1
ATOM 972 O O . LEU A 1 129 ? 17.429 -0.317 -34.914 1.00 64.75 129 LEU A O 1
ATOM 976 N N . SER A 1 130 ? 18.450 -2.261 -34.496 1.00 72.00 130 SER A N 1
ATOM 977 C CA . SER A 1 130 ? 17.550 -3.045 -35.350 1.00 72.00 130 SER A CA 1
ATOM 978 C C . SER A 1 130 ? 16.106 -2.935 -34.839 1.00 72.00 130 SER A C 1
ATOM 980 O O . SER A 1 130 ? 15.887 -3.108 -33.637 1.00 72.00 130 SER A O 1
ATOM 982 N N . ALA A 1 131 ? 15.129 -2.753 -35.735 1.00 75.44 131 ALA A N 1
ATOM 983 C CA . ALA A 1 131 ? 13.699 -2.617 -35.418 1.00 75.44 131 ALA A CA 1
ATOM 984 C C . ALA A 1 131 ? 13.158 -3.544 -34.297 1.00 75.44 131 ALA A C 1
ATOM 986 O O . ALA A 1 131 ? 12.495 -3.032 -33.394 1.00 75.44 131 ALA A O 1
ATOM 987 N N . PRO A 1 132 ? 13.464 -4.862 -34.251 1.00 78.44 132 PRO A N 1
ATOM 988 C CA . PRO A 1 132 ? 12.974 -5.723 -33.169 1.00 78.44 132 PRO A CA 1
ATOM 989 C C . PRO A 1 132 ? 13.516 -5.342 -31.780 1.00 78.44 132 PRO A C 1
ATOM 991 O O . PRO A 1 132 ? 12.785 -5.420 -30.797 1.00 78.44 132 PRO A O 1
ATOM 994 N N . LYS A 1 133 ? 14.770 -4.880 -31.680 1.00 77.81 133 LYS A N 1
ATOM 995 C CA . LYS A 1 133 ? 15.383 -4.463 -30.405 1.00 77.81 133 LYS A CA 1
ATOM 996 C C . LYS A 1 133 ? 14.750 -3.176 -29.870 1.00 77.81 133 LYS A C 1
ATOM 998 O O . LYS A 1 133 ? 14.508 -3.074 -28.671 1.00 77.81 133 LYS A O 1
ATOM 1003 N N . ALA A 1 134 ? 14.435 -2.232 -30.759 1.00 75.75 134 ALA A N 1
ATOM 1004 C CA . ALA A 1 134 ? 13.737 -0.998 -30.403 1.00 75.75 134 ALA A CA 1
ATOM 1005 C C . ALA A 1 134 ? 12.312 -1.277 -29.888 1.00 75.75 134 ALA A C 1
ATOM 1007 O O . ALA A 1 134 ? 11.911 -0.716 -28.873 1.00 75.75 134 ALA A O 1
ATOM 1008 N N . ILE A 1 135 ? 11.575 -2.199 -30.522 1.00 81.69 135 ILE A N 1
ATOM 1009 C CA . ILE A 1 135 ? 10.231 -2.597 -30.066 1.00 81.69 135 ILE A CA 1
ATOM 1010 C C . ILE A 1 135 ? 10.284 -3.223 -28.667 1.00 81.69 135 ILE A C 1
ATOM 1012 O O . ILE A 1 135 ? 9.479 -2.865 -27.811 1.00 81.69 135 ILE A O 1
ATOM 1016 N N . VAL A 1 136 ? 11.240 -4.123 -28.408 1.00 82.56 136 VAL A N 1
ATOM 1017 C CA . VAL A 1 136 ? 11.408 -4.733 -27.076 1.00 82.56 136 VAL A CA 1
ATOM 1018 C C . VAL A 1 136 ? 11.688 -3.665 -26.019 1.00 82.56 136 VAL A C 1
ATOM 1020 O O . VAL A 1 136 ? 11.037 -3.659 -24.978 1.00 82.56 136 VAL A O 1
ATOM 1023 N N . LEU A 1 137 ? 12.605 -2.734 -26.295 1.00 78.12 137 LEU A N 1
ATOM 1024 C CA . LEU A 1 137 ? 12.935 -1.655 -25.364 1.00 78.12 137 LEU A CA 1
ATOM 1025 C C . LEU A 1 137 ? 11.717 -0.750 -25.097 1.00 78.12 137 LEU A C 1
ATOM 1027 O O . LEU A 1 137 ? 11.433 -0.418 -23.950 1.00 78.12 137 LEU A O 1
ATOM 1031 N N . LEU A 1 138 ? 10.944 -0.421 -26.137 1.00 81.50 138 LEU A N 1
ATOM 1032 C CA . LEU A 1 138 ? 9.720 0.374 -26.023 1.00 81.50 138 LEU A CA 1
ATOM 1033 C C . LEU A 1 138 ? 8.652 -0.328 -25.170 1.00 81.50 138 LEU A C 1
ATOM 1035 O O . LEU A 1 138 ? 8.025 0.311 -24.326 1.00 81.50 138 LEU A O 1
ATOM 1039 N N . LEU A 1 139 ? 8.466 -1.640 -25.342 1.00 84.81 139 LEU A N 1
ATOM 1040 C CA . LEU A 1 139 ? 7.538 -2.424 -24.522 1.00 84.81 139 LEU A CA 1
ATOM 1041 C C . LEU A 1 139 ? 7.963 -2.467 -23.050 1.00 84.81 139 LEU A C 1
ATOM 1043 O O . LEU A 1 139 ? 7.109 -2.351 -22.168 1.00 84.81 139 LEU A O 1
ATOM 1047 N N . VAL A 1 140 ? 9.264 -2.599 -22.776 1.00 82.25 140 VAL A N 1
ATOM 1048 C CA . VAL A 1 140 ? 9.807 -2.559 -21.409 1.00 82.25 140 VAL A CA 1
ATOM 1049 C C . VAL A 1 140 ? 9.538 -1.193 -20.776 1.00 82.25 140 VAL A C 1
ATOM 1051 O O . VAL A 1 140 ? 8.959 -1.136 -19.693 1.00 82.25 140 VAL A O 1
ATOM 1054 N N . VAL A 1 141 ? 9.847 -0.102 -21.480 1.00 79.12 141 VAL A N 1
ATOM 1055 C CA . VAL A 1 141 ? 9.598 1.271 -21.013 1.00 79.12 141 VAL A CA 1
ATOM 1056 C C . VAL A 1 141 ? 8.112 1.526 -20.742 1.00 79.12 141 VAL A C 1
ATOM 1058 O O . VAL A 1 141 ? 7.758 2.060 -19.690 1.00 79.12 141 VAL A O 1
ATOM 1061 N N . LEU A 1 142 ? 7.220 1.116 -21.651 1.00 83.69 142 LEU A N 1
ATOM 1062 C CA . LEU A 1 142 ? 5.771 1.261 -21.468 1.00 83.69 142 LEU A CA 1
ATOM 1063 C C . LEU A 1 142 ? 5.273 0.482 -20.249 1.00 83.69 142 LEU A C 1
ATOM 1065 O O . LEU A 1 142 ? 4.538 1.022 -19.422 1.00 83.69 142 LEU A O 1
ATOM 1069 N N . THR A 1 143 ? 5.699 -0.774 -20.113 1.00 82.81 143 THR A N 1
ATOM 1070 C CA . THR A 1 143 ? 5.319 -1.627 -18.979 1.00 82.81 143 THR A CA 1
ATOM 1071 C C . THR A 1 143 ? 5.819 -1.035 -17.664 1.00 82.81 143 THR A C 1
ATOM 1073 O O . THR A 1 143 ? 5.090 -1.022 -16.671 1.00 82.81 143 THR A O 1
ATOM 1076 N N . LEU A 1 144 ? 7.034 -0.483 -17.658 1.00 79.44 144 LEU A N 1
ATOM 1077 C CA . LEU A 1 144 ? 7.600 0.200 -16.505 1.00 79.44 144 LEU A CA 1
ATOM 1078 C C . LEU A 1 144 ? 6.766 1.432 -16.145 1.00 79.44 144 LEU A C 1
ATOM 1080 O O . LEU A 1 144 ? 6.376 1.580 -14.987 1.00 79.44 144 LEU A O 1
ATOM 1084 N N . GLY A 1 145 ? 6.430 2.274 -17.127 1.00 78.81 145 GLY A N 1
ATOM 1085 C CA . GLY A 1 145 ? 5.591 3.457 -16.929 1.00 78.81 145 GLY A CA 1
ATOM 1086 C C . GLY A 1 145 ? 4.231 3.115 -16.318 1.00 78.81 145 GLY A C 1
ATOM 1087 O O . GLY A 1 145 ? 3.823 3.736 -15.337 1.00 78.81 145 GLY A O 1
ATOM 1088 N N . VAL A 1 146 ? 3.568 2.068 -16.822 1.00 82.94 146 VAL A N 1
ATOM 1089 C CA . VAL A 1 146 ? 2.306 1.555 -16.258 1.00 82.94 146 VAL A CA 1
ATOM 1090 C C . VAL A 1 146 ? 2.495 1.068 -14.822 1.00 82.94 146 VAL A C 1
ATOM 1092 O O . VAL A 1 146 ? 1.657 1.341 -13.962 1.00 82.94 146 VAL A O 1
ATOM 1095 N N . CYS A 1 147 ? 3.597 0.377 -14.530 1.00 77.31 147 CYS A N 1
ATOM 1096 C CA . CYS A 1 147 ? 3.887 -0.127 -13.192 1.00 77.31 147 CYS A CA 1
ATOM 1097 C C . CYS A 1 147 ? 4.099 1.021 -12.191 1.00 77.31 147 CYS A C 1
ATOM 1099 O O . CYS A 1 147 ? 3.523 1.011 -11.102 1.00 77.31 147 CYS A O 1
ATOM 1101 N N . VAL A 1 148 ? 4.849 2.055 -12.581 1.00 73.81 148 VAL A N 1
ATOM 1102 C CA . VAL A 1 148 ? 5.080 3.242 -11.748 1.00 73.81 148 VAL A CA 1
ATOM 1103 C C . VAL A 1 148 ? 3.797 4.045 -11.551 1.00 73.81 148 VAL A C 1
ATOM 1105 O O . VAL A 1 148 ? 3.483 4.403 -10.417 1.00 73.81 148 VAL A O 1
ATOM 1108 N N . LEU A 1 149 ? 3.011 4.264 -12.610 1.00 79.00 149 LEU A N 1
ATOM 1109 C CA . LEU A 1 149 ? 1.692 4.895 -12.504 1.00 79.00 149 LEU A CA 1
ATOM 1110 C C . LEU A 1 149 ? 0.771 4.104 -11.575 1.00 79.00 149 LEU A C 1
ATOM 1112 O O . LEU A 1 149 ? 0.099 4.700 -10.744 1.00 79.00 149 LEU A O 1
ATOM 1116 N N . SER A 1 150 ? 0.794 2.772 -11.643 1.00 77.44 150 SER A N 1
ATOM 1117 C CA . SER A 1 150 ? 0.011 1.907 -10.753 1.00 77.44 150 SER A CA 1
ATOM 1118 C C . SER A 1 150 ? 0.437 2.038 -9.290 1.00 77.44 150 SER A C 1
ATOM 1120 O O . SER A 1 150 ? -0.409 1.968 -8.398 1.00 77.44 150 SER A O 1
ATOM 1122 N N . VAL A 1 151 ? 1.727 2.257 -9.014 1.00 71.00 151 VAL A N 1
ATOM 1123 C CA . VAL A 1 151 ? 2.220 2.560 -7.661 1.00 71.00 151 VAL A CA 1
ATOM 1124 C C . VAL A 1 151 ? 1.733 3.940 -7.217 1.00 71.00 151 VAL A C 1
ATOM 1126 O O . VAL A 1 151 ? 1.175 4.057 -6.125 1.00 71.00 151 VAL A O 1
ATOM 1129 N N . LEU A 1 152 ? 1.882 4.954 -8.075 1.00 69.69 152 LEU A N 1
ATOM 1130 C CA . LEU A 1 152 ? 1.536 6.347 -7.780 1.00 69.69 152 LEU A CA 1
ATOM 1131 C C . LEU A 1 152 ? 0.025 6.612 -7.733 1.00 69.69 152 LEU A C 1
ATOM 1133 O O . LEU A 1 152 ? -0.390 7.616 -7.157 1.00 69.69 152 LEU A O 1
ATOM 1137 N N . TRP A 1 153 ? -0.783 5.727 -8.324 1.00 78.81 153 TRP A N 1
ATOM 1138 C CA . TRP A 1 153 ? -2.224 5.917 -8.436 1.00 78.81 153 TRP A CA 1
ATOM 1139 C C . TRP A 1 153 ? -2.857 6.077 -7.048 1.00 78.81 153 TRP A C 1
ATOM 1141 O O . TRP A 1 153 ? -2.621 5.214 -6.186 1.00 78.81 153 TRP A O 1
ATOM 1151 N N . PRO A 1 154 ? -3.643 7.145 -6.813 1.00 63.56 154 PRO A N 1
ATOM 1152 C CA . PRO A 1 154 ? -4.290 7.370 -5.528 1.00 63.56 154 PRO A CA 1
ATOM 1153 C C . PRO A 1 154 ? -5.194 6.184 -5.177 1.00 63.56 154 PRO A C 1
ATOM 1155 O O . PRO A 1 154 ? -5.879 5.627 -6.030 1.00 63.56 154 PRO A O 1
ATOM 1158 N N . VAL A 1 155 ? -5.146 5.743 -3.920 1.00 65.44 155 VAL A N 1
ATOM 1159 C CA . VAL A 1 155 ? -6.043 4.698 -3.419 1.00 65.44 155 VAL A CA 1
ATOM 1160 C C . VAL A 1 155 ? -7.256 5.403 -2.830 1.00 65.44 155 VAL A C 1
ATOM 1162 O O . VAL A 1 155 ? -7.174 5.949 -1.734 1.00 65.44 155 VAL A O 1
ATOM 1165 N N . ASP A 1 156 ? -8.372 5.391 -3.557 1.00 55.47 156 ASP A N 1
ATOM 1166 C CA . ASP A 1 156 ? -9.599 6.098 -3.157 1.00 55.47 156 ASP A CA 1
ATOM 1167 C C . ASP A 1 156 ? -10.242 5.521 -1.878 1.00 55.47 156 ASP A C 1
ATOM 1169 O O . ASP A 1 156 ? -11.029 6.189 -1.213 1.00 55.47 156 ASP A O 1
ATOM 1173 N N . PHE A 1 157 ? -9.877 4.291 -1.497 1.00 57.44 157 PHE A N 1
ATOM 1174 C CA . PHE A 1 157 ? -10.460 3.552 -0.370 1.00 57.44 157 PHE A CA 1
ATOM 1175 C C . PHE A 1 157 ? -9.530 3.405 0.842 1.00 57.44 157 PHE A C 1
ATOM 1177 O O . PHE A 1 157 ? -9.661 2.448 1.603 1.00 57.44 157 PHE A O 1
ATOM 1184 N N . TRP A 1 158 ? -8.575 4.316 1.048 1.00 58.62 158 TRP A N 1
ATOM 1185 C CA . TRP A 1 158 ? -7.767 4.264 2.269 1.00 58.62 158 TRP A CA 1
ATOM 1186 C C . TRP A 1 158 ? -8.534 4.774 3.483 1.00 58.62 158 TRP A C 1
ATOM 1188 O O . TRP A 1 158 ? -8.799 5.968 3.631 1.00 58.62 158 TRP A O 1
ATOM 1198 N N . ILE A 1 159 ? -8.843 3.857 4.397 1.00 57.06 159 ILE A N 1
ATOM 1199 C CA . ILE A 1 159 ? -9.448 4.189 5.682 1.00 57.06 159 ILE A CA 1
ATOM 1200 C C . ILE A 1 159 ? -8.303 4.525 6.639 1.00 57.06 159 ILE A C 1
ATOM 1202 O O . ILE A 1 159 ? -7.783 3.669 7.349 1.00 57.06 159 ILE A O 1
ATOM 1206 N N . PHE A 1 160 ? -7.864 5.782 6.608 1.00 55.50 160 PHE A N 1
ATOM 1207 C CA . PHE A 1 160 ? -6.805 6.288 7.491 1.00 55.50 160 PHE A CA 1
ATOM 1208 C C . PHE A 1 160 ? -7.313 6.712 8.867 1.00 55.50 160 PHE A C 1
ATOM 1210 O O . PHE A 1 160 ? -6.539 6.926 9.795 1.00 55.50 160 PHE A O 1
ATOM 1217 N N . SER A 1 161 ? -8.621 6.902 8.993 1.00 53.69 161 SER A N 1
ATOM 1218 C CA . SER A 1 161 ? -9.198 7.541 10.160 1.00 53.69 161 SER A CA 1
ATOM 1219 C C . SER A 1 161 ? -10.606 7.029 10.395 1.00 53.69 161 SER A C 1
ATOM 1221 O O . SER A 1 161 ? -11.433 6.959 9.482 1.00 53.69 161 SER A O 1
ATOM 1223 N N . ILE A 1 162 ? -10.884 6.695 11.652 1.00 59.03 162 ILE A N 1
ATOM 1224 C CA . ILE A 1 162 ? -12.250 6.541 12.124 1.00 59.03 162 ILE A CA 1
ATOM 1225 C C . ILE A 1 162 ? -12.860 7.937 12.098 1.00 59.03 162 ILE A C 1
ATOM 1227 O O . ILE A 1 162 ? -12.422 8.833 12.815 1.00 59.03 162 ILE A O 1
ATOM 1231 N N . SER A 1 163 ? -13.868 8.128 11.246 1.00 55.28 163 SER A N 1
ATOM 1232 C CA . SER A 1 163 ? -14.573 9.404 11.151 1.00 55.28 163 SER A CA 1
ATOM 1233 C C . SER A 1 163 ? -15.031 9.844 12.543 1.00 55.28 163 SER A C 1
ATOM 1235 O O . SER A 1 163 ? -15.854 9.172 13.166 1.00 55.28 163 SER A O 1
ATOM 1237 N N . ALA A 1 164 ? -14.540 10.994 13.013 1.00 51.72 164 ALA A N 1
ATOM 1238 C CA . ALA A 1 164 ? -14.963 11.591 14.281 1.00 51.72 164 ALA A CA 1
ATOM 1239 C C . ALA A 1 164 ? -16.494 11.738 14.355 1.00 51.72 164 ALA A C 1
ATOM 1241 O O . ALA A 1 164 ? -17.086 11.585 15.415 1.00 51.72 164 ALA A O 1
ATOM 1242 N N . ARG A 1 165 ? -17.158 11.914 13.205 1.00 55.66 165 ARG A N 1
ATOM 1243 C CA . ARG A 1 165 ? -18.620 11.912 13.090 1.00 55.66 165 ARG A CA 1
ATOM 1244 C C . ARG A 1 165 ? -19.243 10.562 13.465 1.00 55.66 165 ARG A C 1
ATOM 1246 O O . ARG A 1 165 ? -20.252 10.555 14.159 1.00 55.66 165 ARG A O 1
ATOM 1253 N N . LYS A 1 166 ? -18.653 9.433 13.049 1.00 60.59 166 LYS A N 1
ATOM 1254 C CA . LYS A 1 166 ? -19.097 8.093 13.481 1.00 60.59 166 LYS A CA 1
ATOM 1255 C C . LYS A 1 166 ? -18.882 7.901 14.982 1.00 60.59 166 LYS A C 1
ATOM 1257 O O . LYS A 1 166 ? -19.740 7.327 15.636 1.00 60.59 166 LYS A O 1
ATOM 1262 N N . LEU A 1 167 ? -17.783 8.421 15.531 1.00 58.59 167 LEU A N 1
ATOM 1263 C CA . LEU A 1 167 ? -17.524 8.366 16.973 1.00 58.59 167 LEU A CA 1
ATOM 1264 C C . LEU A 1 167 ? -18.515 9.196 17.781 1.00 58.59 167 LEU A C 1
ATOM 1266 O O . LEU A 1 167 ? -19.008 8.717 18.792 1.00 58.59 167 LEU A O 1
ATOM 1270 N N . MET A 1 168 ? -18.852 10.400 17.317 1.00 55.25 168 MET A N 1
ATOM 1271 C CA . MET A 1 168 ? -19.852 11.253 17.963 1.00 55.25 168 MET A CA 1
ATOM 1272 C C . MET A 1 168 ? -21.265 10.664 17.864 1.00 55.25 168 MET A C 1
ATOM 1274 O O . MET A 1 168 ? -22.023 10.759 18.819 1.00 55.25 168 MET A O 1
ATOM 1278 N N . LEU A 1 169 ? -21.613 10.006 16.752 1.00 62.56 169 LEU A N 1
ATOM 1279 C CA . LEU A 1 169 ? -22.883 9.277 16.620 1.00 62.56 169 LEU A CA 1
ATOM 1280 C C . LEU A 1 169 ? -22.954 8.057 17.555 1.00 62.56 169 LEU A C 1
ATOM 1282 O O . LEU A 1 169 ? -24.018 7.758 18.090 1.00 62.56 169 LEU A O 1
ATOM 1286 N N . GLN A 1 170 ? -21.822 7.384 17.783 1.00 61.22 170 GLN A N 1
ATOM 1287 C CA . GLN A 1 170 ? -21.721 6.239 18.690 1.00 61.22 170 GLN A CA 1
ATOM 1288 C C . GLN A 1 170 ? -21.517 6.654 20.161 1.00 61.22 170 GLN A C 1
ATOM 1290 O O . GLN A 1 170 ? -21.681 5.821 21.050 1.00 61.22 170 GLN A O 1
ATOM 1295 N N . SER A 1 171 ? -21.196 7.921 20.462 1.00 50.72 171 SER A N 1
ATOM 1296 C CA . SER A 1 171 ? -20.964 8.397 21.839 1.00 50.72 171 SER A CA 1
ATOM 1297 C C . SER A 1 171 ? -22.236 8.498 22.687 1.00 50.72 171 SER A C 1
ATOM 1299 O O . SER A 1 171 ? -22.142 8.837 23.860 1.00 50.72 171 SER A O 1
ATOM 1301 N N . ASN A 1 172 ? -23.401 8.160 22.128 1.00 53.94 172 ASN A N 1
ATOM 1302 C CA . ASN A 1 172 ? -24.600 7.822 22.903 1.00 53.94 172 ASN A CA 1
ATOM 1303 C C . ASN A 1 172 ? -24.473 6.472 23.643 1.00 53.94 172 ASN A C 1
ATOM 1305 O O . ASN A 1 172 ? -25.420 6.030 24.286 1.00 53.94 172 ASN A O 1
ATOM 1309 N N . SER A 1 173 ? -23.331 5.789 23.529 1.00 56.12 173 SER A N 1
ATOM 1310 C CA . SER A 1 173 ? -22.990 4.633 24.360 1.00 56.12 173 SER A CA 1
ATOM 1311 C C . SER A 1 173 ? -22.625 5.117 25.766 1.00 56.12 173 SER A C 1
ATOM 1313 O O . SER A 1 173 ? -21.681 5.886 25.926 1.00 56.12 173 SER A O 1
ATOM 1315 N N . ASP A 1 174 ? -23.348 4.646 26.782 1.00 58.97 174 ASP A N 1
ATOM 1316 C CA . ASP A 1 174 ? -23.262 5.123 28.173 1.00 58.97 174 ASP A CA 1
ATOM 1317 C C . ASP A 1 174 ? -21.909 4.870 28.871 1.00 58.97 174 ASP A C 1
ATOM 1319 O O . ASP A 1 174 ? -21.723 5.264 30.022 1.00 58.97 174 ASP A O 1
ATOM 1323 N N . THR A 1 175 ? -20.955 4.173 28.242 1.00 66.38 175 THR A N 1
ATOM 1324 C CA . THR A 1 175 ? -19.705 3.765 28.906 1.00 66.38 175 THR A CA 1
ATOM 1325 C C . THR A 1 175 ? -18.479 3.873 28.002 1.00 66.38 175 THR A C 1
ATOM 1327 O O . THR A 1 175 ? -18.502 3.503 26.825 1.00 66.38 175 THR A O 1
ATOM 1330 N N . LYS A 1 176 ? -17.376 4.367 28.581 1.00 68.12 176 LYS A N 1
ATOM 1331 C CA . LYS A 1 176 ? -16.081 4.567 27.909 1.00 68.12 176 LYS A CA 1
ATOM 1332 C C . LYS A 1 176 ? -15.551 3.259 27.307 1.00 68.12 176 LYS A C 1
ATOM 1334 O O . LYS A 1 176 ? -14.946 3.279 26.237 1.00 68.12 176 LYS A O 1
ATOM 1339 N N . GLU A 1 177 ? -15.827 2.127 27.952 1.00 66.38 177 GLU A N 1
ATOM 1340 C CA . GLU A 1 177 ? -15.385 0.803 27.518 1.00 66.38 177 GLU A CA 1
ATOM 1341 C C . GLU A 1 177 ? -16.060 0.348 26.212 1.00 66.38 177 GLU A C 1
ATOM 1343 O O . GLU A 1 177 ? -15.396 -0.229 25.349 1.00 66.38 177 GLU A O 1
ATOM 1348 N N . GLU A 1 178 ? -17.355 0.638 26.016 1.00 68.00 178 GLU A N 1
ATOM 1349 C CA . GLU A 1 178 ? -18.067 0.293 24.773 1.00 68.00 178 GLU A CA 1
ATOM 1350 C C . GLU A 1 178 ? -17.506 1.080 23.579 1.00 68.00 178 GLU A C 1
ATOM 1352 O O . GLU A 1 178 ? -17.312 0.524 22.493 1.00 68.00 178 GLU A O 1
ATOM 1357 N N . LEU A 1 179 ? -17.166 2.356 23.795 1.00 69.50 179 LEU A N 1
ATOM 1358 C CA . LEU A 1 179 ? -16.553 3.205 22.775 1.00 69.50 179 LEU A CA 1
ATOM 1359 C C . LEU A 1 179 ? -15.148 2.708 22.394 1.00 69.50 179 LEU A C 1
ATOM 1361 O O . LEU A 1 179 ? -14.812 2.663 21.210 1.00 69.50 179 LEU A O 1
ATOM 1365 N N . GLN A 1 180 ? -14.342 2.295 23.377 1.00 68.00 180 GLN A N 1
ATOM 1366 C CA . GLN A 1 180 ? -13.001 1.745 23.146 1.00 68.00 180 GLN A CA 1
ATOM 1367 C C . GLN A 1 180 ? -13.038 0.404 22.404 1.00 68.00 180 GLN A C 1
ATOM 1369 O O . GLN A 1 180 ? -12.259 0.199 21.472 1.00 68.00 180 GLN A O 1
ATOM 1374 N N . ALA A 1 181 ? -13.965 -0.490 22.755 1.00 70.19 181 ALA A N 1
ATOM 1375 C CA . ALA A 1 181 ? -14.137 -1.760 22.051 1.00 70.19 181 ALA A CA 1
ATOM 1376 C C . ALA A 1 181 ? -14.575 -1.555 20.588 1.00 70.19 181 ALA A C 1
ATOM 1378 O O . ALA A 1 181 ? -14.066 -2.225 19.685 1.00 70.19 181 ALA A O 1
ATOM 1379 N N . TYR A 1 182 ? -15.477 -0.600 20.337 1.00 73.00 182 TYR A N 1
ATOM 1380 C CA . TYR A 1 182 ? -15.888 -0.220 18.984 1.00 73.00 182 TYR A CA 1
ATOM 1381 C C . TYR A 1 182 ? -14.720 0.356 18.170 1.00 73.00 182 TYR A C 1
ATOM 1383 O O . TYR A 1 182 ? -14.464 -0.093 17.051 1.00 73.00 182 TYR A O 1
ATOM 1391 N N . LEU A 1 183 ? -13.965 1.293 18.757 1.00 72.38 183 LEU A N 1
ATOM 1392 C CA . LEU A 1 183 ? -12.757 1.866 18.161 1.00 72.38 183 LEU A CA 1
ATOM 1393 C C . LEU A 1 183 ? -11.754 0.782 17.765 1.00 72.38 183 LEU A C 1
ATOM 1395 O O . LEU A 1 183 ? -11.274 0.775 16.635 1.00 72.38 183 LEU A O 1
ATOM 1399 N N . LEU A 1 184 ? -11.462 -0.156 18.668 1.00 72.25 184 LEU A N 1
ATOM 1400 C CA . LEU A 1 184 ? -10.495 -1.221 18.417 1.00 72.25 184 LEU A CA 1
ATOM 1401 C C . LEU A 1 184 ? -10.920 -2.123 17.249 1.00 72.25 184 LEU A C 1
ATOM 1403 O O . LEU A 1 184 ? -10.084 -2.523 16.434 1.00 72.25 184 LEU A O 1
ATOM 1407 N N . ARG A 1 185 ? -12.218 -2.420 17.135 1.00 76.94 185 ARG A N 1
ATOM 1408 C CA . ARG A 1 185 ? -12.765 -3.224 16.036 1.00 76.94 185 ARG A CA 1
ATOM 1409 C C . ARG A 1 185 ? -12.640 -2.508 14.693 1.00 76.94 185 ARG A C 1
ATOM 1411 O O . ARG A 1 185 ? -12.141 -3.105 13.742 1.00 76.94 185 ARG A O 1
ATOM 1418 N N . GLU A 1 186 ? -13.043 -1.242 14.628 1.00 75.19 186 GLU A N 1
ATOM 1419 C CA . GLU A 1 186 ? -12.923 -0.424 13.414 1.00 75.19 186 GLU A CA 1
ATOM 1420 C C . GLU A 1 186 ? -11.455 -0.219 13.014 1.00 75.19 186 GLU A C 1
ATOM 1422 O O . GLU A 1 186 ? -11.120 -0.323 11.837 1.00 75.19 186 GLU A O 1
ATOM 1427 N N . LEU A 1 187 ? -10.554 -0.022 13.985 1.00 72.62 187 LEU A N 1
ATOM 1428 C CA . LEU A 1 187 ? -9.111 0.052 13.737 1.00 72.62 187 LEU A CA 1
ATOM 1429 C C . LEU A 1 187 ? -8.573 -1.253 13.152 1.00 72.62 187 LEU A C 1
ATOM 1431 O O . LEU A 1 187 ? -7.883 -1.232 12.138 1.00 72.62 187 LEU A O 1
ATOM 1435 N N . THR A 1 188 ? -8.911 -2.396 13.748 1.00 76.56 188 THR A N 1
ATOM 1436 C CA . THR A 1 188 ? -8.450 -3.713 13.275 1.00 76.56 188 THR A CA 1
ATOM 1437 C C . THR A 1 188 ? -8.970 -4.010 11.865 1.00 76.56 188 THR A C 1
ATOM 1439 O O . THR A 1 188 ? -8.237 -4.503 11.002 1.00 76.56 188 THR A O 1
ATOM 1442 N N . GLN A 1 189 ? -10.230 -3.663 11.598 1.00 77.88 189 GLN A N 1
ATOM 1443 C CA . GLN A 1 189 ? -10.822 -3.812 10.274 1.00 77.88 189 GLN A CA 1
ATOM 1444 C C . GLN A 1 189 ? -10.176 -2.866 9.248 1.00 77.88 189 GLN A C 1
ATOM 1446 O O . GLN A 1 189 ? -9.876 -3.289 8.134 1.00 77.88 189 GLN A O 1
ATOM 1451 N N . GLY A 1 190 ? -9.882 -1.620 9.627 1.00 73.38 190 GLY A N 1
ATOM 1452 C CA . GLY A 1 190 ? -9.148 -0.677 8.782 1.00 73.38 190 GLY A CA 1
ATOM 1453 C C . GLY A 1 190 ? -7.728 -1.154 8.466 1.00 73.38 190 GLY A C 1
ATOM 1454 O O . GLY A 1 190 ? -7.320 -1.144 7.308 1.00 73.38 190 GLY A O 1
ATOM 1455 N N . ILE A 1 191 ? -6.996 -1.656 9.467 1.00 71.75 191 ILE A N 1
ATOM 1456 C CA . ILE A 1 191 ? -5.629 -2.181 9.306 1.00 71.75 191 ILE A CA 1
ATOM 1457 C C . ILE A 1 191 ? -5.604 -3.340 8.307 1.00 71.75 191 ILE A C 1
ATOM 1459 O O . ILE A 1 191 ? -4.790 -3.339 7.386 1.00 71.75 191 ILE A O 1
ATOM 1463 N N . THR A 1 192 ? -6.505 -4.314 8.454 1.00 77.00 192 THR A N 1
ATOM 1464 C CA . THR A 1 192 ? -6.543 -5.491 7.568 1.00 77.00 192 THR A CA 1
ATOM 1465 C C . THR A 1 192 ? -6.863 -5.120 6.119 1.00 77.00 192 THR A C 1
ATOM 1467 O O . THR A 1 192 ? -6.225 -5.634 5.198 1.00 77.00 192 THR A O 1
ATOM 1470 N N . GLN A 1 193 ? -7.786 -4.181 5.896 1.00 75.25 193 GLN A N 1
ATOM 1471 C CA . GLN A 1 193 ? -8.100 -3.682 4.553 1.00 75.25 193 GLN A CA 1
ATOM 1472 C C . GLN A 1 193 ? -6.937 -2.880 3.950 1.00 75.25 193 GLN A C 1
ATOM 1474 O O . GLN A 1 193 ? -6.575 -3.078 2.787 1.00 75.25 193 GLN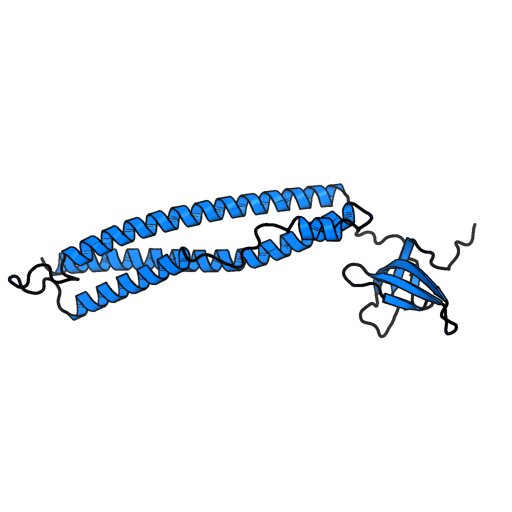 A O 1
ATOM 1479 N N . ASN A 1 194 ? -6.299 -2.022 4.749 1.00 74.50 194 ASN A N 1
ATOM 1480 C CA . ASN A 1 194 ? -5.168 -1.213 4.304 1.00 74.50 194 ASN A CA 1
ATOM 1481 C C . ASN A 1 194 ? -3.938 -2.072 3.990 1.00 74.50 194 ASN A C 1
ATOM 1483 O O . ASN A 1 194 ? -3.221 -1.778 3.032 1.00 74.50 194 ASN A O 1
ATOM 1487 N N . GLN A 1 195 ? -3.707 -3.149 4.746 1.00 78.31 195 GLN A N 1
ATOM 1488 C CA . GLN A 1 195 ? -2.575 -4.048 4.539 1.00 78.31 195 GLN A CA 1
ATOM 1489 C C . GLN A 1 195 ? -2.628 -4.728 3.165 1.00 78.31 195 GLN A C 1
ATOM 1491 O O . GLN A 1 195 ? -1.623 -4.739 2.456 1.00 78.31 195 GLN A O 1
ATOM 1496 N N . ALA A 1 196 ? -3.797 -5.211 2.734 1.00 78.62 196 ALA A N 1
ATOM 1497 C CA . ALA A 1 196 ? -3.954 -5.805 1.404 1.00 78.62 196 ALA A CA 1
ATOM 1498 C C . ALA A 1 196 ? -3.626 -4.806 0.275 1.00 78.62 196 ALA A C 1
ATOM 1500 O O . ALA A 1 196 ? -2.940 -5.150 -0.695 1.00 78.62 196 ALA A O 1
ATOM 1501 N N . ALA A 1 197 ? -4.065 -3.550 0.414 1.00 75.38 197 ALA A N 1
ATOM 1502 C CA . ALA A 1 197 ? -3.733 -2.488 -0.534 1.00 75.38 197 ALA A CA 1
ATOM 1503 C C . ALA A 1 197 ? -2.227 -2.166 -0.521 1.00 75.38 197 ALA A C 1
ATOM 1505 O O . ALA A 1 197 ? -1.614 -2.010 -1.581 1.00 75.38 197 ALA A O 1
ATOM 1506 N N . LEU A 1 198 ? -1.611 -2.128 0.663 1.00 77.50 198 LEU A N 1
ATOM 1507 C CA . LEU A 1 198 ? -0.177 -1.895 0.834 1.00 77.50 198 LEU A CA 1
ATOM 1508 C C . LEU A 1 198 ? 0.658 -2.996 0.164 1.00 77.50 198 LEU A C 1
ATOM 1510 O O . LEU A 1 198 ? 1.591 -2.701 -0.583 1.00 77.50 198 LEU A O 1
ATOM 1514 N N . GLU A 1 199 ? 0.288 -4.261 0.361 1.00 82.25 199 GLU A N 1
ATOM 1515 C CA . GLU A 1 199 ? 0.946 -5.417 -0.253 1.00 82.25 199 GLU A CA 1
ATOM 1516 C C . GLU A 1 199 ? 0.815 -5.413 -1.781 1.00 82.25 199 GLU A C 1
ATOM 1518 O O . GLU A 1 199 ? 1.767 -5.742 -2.497 1.00 82.25 199 GLU A O 1
ATOM 1523 N N . ALA A 1 200 ? -0.342 -5.013 -2.317 1.00 79.88 200 ALA A N 1
ATOM 1524 C CA . ALA A 1 200 ? -0.524 -4.838 -3.757 1.00 79.88 200 ALA A CA 1
ATOM 1525 C C . ALA A 1 200 ? 0.427 -3.766 -4.320 1.00 79.88 200 ALA A C 1
ATOM 1527 O O . ALA A 1 200 ? 1.130 -4.015 -5.303 1.00 79.88 200 ALA A O 1
ATOM 1528 N N . LYS A 1 201 ? 0.529 -2.609 -3.653 1.00 77.44 201 LYS A N 1
ATOM 1529 C CA . LYS A 1 201 ? 1.446 -1.525 -4.044 1.00 77.44 201 LYS A CA 1
ATOM 1530 C C . LYS A 1 201 ? 2.913 -1.940 -3.926 1.00 77.44 201 LYS A C 1
ATOM 1532 O O . LYS A 1 201 ? 3.710 -1.632 -4.810 1.00 77.44 201 LYS A O 1
ATOM 1537 N N . GLN A 1 202 ? 3.275 -2.694 -2.889 1.00 79.00 202 GLN A N 1
ATOM 1538 C CA . GLN A 1 202 ? 4.633 -3.205 -2.714 1.00 79.00 202 GLN A CA 1
ATOM 1539 C C . GLN A 1 202 ? 5.010 -4.231 -3.792 1.00 79.00 202 GLN A C 1
ATOM 1541 O O . GLN A 1 202 ? 6.145 -4.223 -4.273 1.00 79.00 202 GLN A O 1
ATOM 1546 N N . ARG A 1 203 ? 4.071 -5.088 -4.216 1.00 81.44 203 ARG A N 1
ATOM 1547 C CA . ARG A 1 203 ? 4.274 -5.996 -5.357 1.00 81.44 203 ARG A CA 1
ATOM 1548 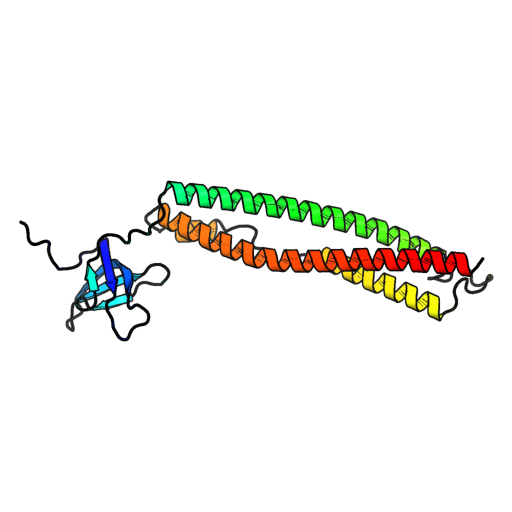C C . ARG A 1 203 ? 4.482 -5.231 -6.660 1.00 81.44 203 ARG A C 1
ATOM 1550 O O . ARG A 1 203 ? 5.431 -5.543 -7.377 1.00 81.44 203 ARG A O 1
ATOM 1557 N N . ALA A 1 204 ? 3.672 -4.206 -6.927 1.00 78.12 204 ALA A N 1
ATOM 1558 C CA . ALA A 1 204 ? 3.858 -3.335 -8.089 1.00 78.12 204 ALA A CA 1
ATOM 1559 C C . ALA A 1 204 ? 5.230 -2.638 -8.059 1.00 78.12 204 ALA A C 1
ATOM 1561 O O . ALA A 1 204 ? 5.966 -2.686 -9.039 1.00 78.12 204 ALA A O 1
ATOM 1562 N N . PHE A 1 205 ? 5.645 -2.098 -6.908 1.00 76.12 205 PHE A N 1
ATOM 1563 C CA . PHE A 1 205 ? 6.973 -1.498 -6.752 1.00 76.12 205 PHE A CA 1
ATOM 1564 C C . PHE A 1 205 ? 8.109 -2.491 -7.044 1.00 76.12 205 PHE A C 1
ATOM 1566 O O . PHE A 1 205 ? 9.055 -2.158 -7.755 1.00 76.12 205 PHE A O 1
ATOM 1573 N N . ARG A 1 206 ? 8.015 -3.727 -6.532 1.00 82.62 206 ARG A N 1
ATOM 1574 C CA . ARG A 1 206 ? 9.005 -4.779 -6.817 1.00 82.62 206 ARG A CA 1
ATOM 1575 C C . ARG A 1 206 ? 9.065 -5.109 -8.307 1.00 82.62 206 ARG A C 1
ATOM 1577 O O . ARG A 1 206 ? 10.163 -5.213 -8.840 1.00 82.62 206 ARG A O 1
ATOM 1584 N N . CYS A 1 207 ? 7.914 -5.212 -8.974 1.00 83.25 207 CYS A N 1
ATOM 1585 C CA . CYS A 1 207 ? 7.854 -5.449 -10.417 1.00 83.25 207 CYS A CA 1
ATOM 1586 C C . CYS A 1 207 ? 8.517 -4.307 -11.200 1.00 83.25 207 CYS A C 1
ATOM 1588 O O . CYS A 1 207 ? 9.349 -4.570 -12.066 1.00 83.25 207 CYS A O 1
ATOM 1590 N N . ALA A 1 208 ? 8.222 -3.050 -10.848 1.00 77.25 208 ALA A N 1
ATOM 1591 C CA . ALA A 1 208 ? 8.840 -1.878 -11.466 1.00 77.25 208 ALA A CA 1
ATOM 1592 C C . ALA A 1 208 ? 10.369 -1.884 -11.298 1.00 77.25 208 ALA A C 1
ATOM 1594 O O . ALA A 1 208 ? 11.095 -1.688 -12.269 1.00 77.25 208 ALA A O 1
ATOM 1595 N N . ALA A 1 209 ? 10.866 -2.189 -10.095 1.00 78.62 209 ALA A N 1
ATOM 1596 C CA . ALA A 1 209 ? 12.300 -2.287 -9.830 1.00 78.62 209 ALA A CA 1
ATOM 1597 C C . ALA A 1 209 ? 12.974 -3.410 -10.637 1.00 78.62 209 ALA A C 1
ATOM 1599 O O . ALA A 1 209 ? 14.056 -3.207 -11.186 1.00 78.62 209 ALA A O 1
ATOM 1600 N N . THR A 1 210 ? 12.338 -4.581 -10.754 1.00 86.00 210 THR A N 1
ATOM 1601 C CA . THR A 1 210 ? 12.868 -5.672 -11.588 1.00 86.00 210 THR A CA 1
ATOM 1602 C C . THR A 1 210 ? 12.872 -5.314 -13.069 1.00 86.00 210 THR A C 1
ATOM 1604 O O . THR A 1 210 ? 13.852 -5.602 -13.751 1.00 86.00 210 THR A O 1
ATOM 1607 N N . LEU A 1 211 ? 11.823 -4.644 -13.559 1.00 83.81 211 LEU A N 1
ATOM 1608 C CA . LEU A 1 211 ? 11.750 -4.206 -14.951 1.00 83.81 211 LEU A CA 1
ATOM 1609 C C . LEU A 1 211 ? 12.844 -3.190 -15.273 1.00 83.81 211 LEU A C 1
ATOM 1611 O O . LEU A 1 211 ? 13.480 -3.298 -16.314 1.00 83.81 211 LEU A O 1
ATOM 1615 N N . LEU A 1 212 ? 13.101 -2.259 -14.353 1.00 80.12 212 LEU A N 1
ATOM 1616 C CA . LEU A 1 212 ? 14.166 -1.272 -14.491 1.00 80.12 212 LEU A CA 1
ATOM 1617 C C . LEU A 1 212 ? 15.545 -1.940 -14.580 1.00 80.12 212 LEU A C 1
ATOM 1619 O O . LEU A 1 212 ? 16.349 -1.585 -15.434 1.00 80.12 212 LEU A O 1
ATOM 1623 N N . MET A 1 213 ? 15.816 -2.955 -13.754 1.00 85.06 213 MET A N 1
ATOM 1624 C CA . MET A 1 213 ? 17.069 -3.717 -13.854 1.00 85.06 213 MET A CA 1
ATOM 1625 C C . MET A 1 213 ? 17.196 -4.443 -15.198 1.00 85.06 213 MET A C 1
ATOM 1627 O O . MET A 1 213 ? 18.276 -4.455 -15.787 1.00 85.06 213 MET A O 1
ATOM 1631 N N . VAL A 1 214 ? 16.102 -5.019 -15.706 1.00 86.75 214 VAL A N 1
ATOM 1632 C CA . VAL A 1 214 ? 16.072 -5.653 -17.033 1.00 86.75 214 VAL A CA 1
ATOM 1633 C C . VAL A 1 214 ? 16.328 -4.626 -18.136 1.00 86.75 214 VAL A C 1
ATOM 1635 O O . VAL A 1 214 ? 17.126 -4.899 -19.030 1.00 86.75 214 VAL A O 1
ATOM 1638 N N . GLU A 1 215 ? 15.714 -3.443 -18.059 1.00 83.19 215 GLU A N 1
ATOM 1639 C CA . GLU A 1 215 ? 15.944 -2.346 -19.004 1.00 83.19 215 GLU A CA 1
ATOM 1640 C C . GLU A 1 215 ? 17.425 -1.961 -19.051 1.00 83.19 215 GLU A C 1
ATOM 1642 O O . GLU A 1 215 ? 18.012 -1.920 -20.131 1.00 83.19 215 GLU A O 1
ATOM 1647 N N . ILE A 1 216 ? 18.056 -1.767 -17.888 1.00 83.06 216 ILE A N 1
ATOM 1648 C CA . ILE A 1 216 ? 19.481 -1.426 -17.792 1.00 83.06 216 ILE A CA 1
ATOM 1649 C C . ILE A 1 216 ? 20.348 -2.509 -18.440 1.00 83.06 216 ILE A C 1
ATOM 1651 O O . ILE A 1 216 ? 21.230 -2.195 -19.238 1.00 83.06 216 ILE A O 1
ATOM 1655 N N . VAL A 1 217 ? 20.103 -3.785 -18.127 1.00 87.31 217 VAL A N 1
ATOM 1656 C CA . VAL A 1 217 ? 20.876 -4.905 -18.688 1.00 87.31 217 VAL A CA 1
ATOM 1657 C C . VAL A 1 217 ? 20.716 -4.981 -20.204 1.00 87.31 217 VAL A C 1
ATOM 1659 O O . VAL A 1 217 ? 21.711 -5.168 -20.907 1.00 87.31 217 VAL A O 1
ATOM 1662 N N . LEU A 1 218 ? 19.497 -4.810 -20.722 1.00 84.12 218 LEU A N 1
ATOM 1663 C CA . LEU A 1 218 ? 19.237 -4.787 -22.162 1.00 84.12 218 LEU A CA 1
ATOM 1664 C C . LEU A 1 218 ? 19.960 -3.625 -22.837 1.00 84.12 218 LEU A C 1
ATOM 1666 O O . LEU A 1 218 ? 20.618 -3.827 -23.854 1.00 84.12 218 LEU A O 1
ATOM 1670 N N . LEU A 1 219 ? 19.882 -2.432 -22.250 1.00 79.56 219 LEU A N 1
ATOM 1671 C CA . LEU A 1 219 ? 20.498 -1.224 -22.784 1.00 79.56 219 LEU A CA 1
ATOM 1672 C C . LEU A 1 219 ? 22.024 -1.368 -22.839 1.00 79.56 219 LEU A C 1
ATOM 1674 O O . LEU A 1 219 ? 22.625 -1.144 -23.889 1.00 79.56 219 LEU A O 1
ATOM 1678 N N . VAL A 1 220 ? 22.645 -1.842 -21.756 1.00 83.31 220 VAL A N 1
ATOM 1679 C CA . VAL A 1 220 ? 24.086 -2.135 -21.718 1.00 83.31 220 VAL A CA 1
ATOM 1680 C C . VAL A 1 220 ? 24.454 -3.204 -22.746 1.00 83.31 220 VAL A C 1
ATOM 1682 O O . VAL A 1 220 ? 25.405 -3.009 -23.497 1.00 83.31 220 VAL A O 1
ATOM 1685 N N . SER A 1 221 ? 23.688 -4.296 -22.830 1.00 84.06 221 SER A N 1
ATOM 1686 C CA . SER A 1 221 ? 23.943 -5.389 -23.782 1.00 84.06 221 SER A CA 1
ATOM 1687 C C . SER A 1 221 ? 23.839 -4.925 -25.234 1.00 84.06 221 SER A C 1
ATOM 1689 O O . SER A 1 221 ? 24.629 -5.328 -26.082 1.00 84.06 221 SER A O 1
ATOM 1691 N N . PHE A 1 222 ? 22.871 -4.065 -25.550 1.00 81.62 222 PHE A N 1
ATOM 1692 C CA . PHE A 1 222 ? 22.717 -3.527 -26.897 1.00 81.62 222 PHE A CA 1
ATOM 1693 C C . PHE A 1 222 ? 23.869 -2.602 -27.274 1.00 81.62 222 PHE A C 1
ATOM 1695 O O . PHE A 1 222 ? 24.344 -2.689 -28.403 1.00 81.62 222 PHE A O 1
ATOM 1702 N N . ILE A 1 223 ? 24.358 -1.782 -26.339 1.00 77.75 223 ILE A N 1
ATOM 1703 C CA . ILE A 1 223 ? 25.534 -0.935 -26.567 1.00 77.75 223 ILE A CA 1
ATOM 1704 C C . ILE A 1 223 ? 26.799 -1.781 -26.753 1.00 77.75 223 ILE A C 1
ATOM 1706 O O . ILE A 1 223 ? 27.593 -1.490 -27.644 1.00 77.75 223 ILE A O 1
ATOM 1710 N N . THR A 1 224 ? 27.014 -2.814 -25.931 1.00 81.19 224 THR A N 1
ATOM 1711 C CA . THR A 1 224 ? 28.237 -3.630 -26.000 1.00 81.19 224 THR A CA 1
ATOM 1712 C C . THR A 1 224 ? 28.285 -4.537 -27.221 1.00 81.19 224 THR A C 1
ATOM 1714 O O . THR A 1 224 ? 29.359 -4.704 -27.774 1.00 81.19 224 THR A O 1
ATOM 1717 N N . ILE A 1 225 ? 27.150 -5.087 -27.666 1.00 77.12 225 ILE A N 1
ATOM 1718 C CA . ILE A 1 225 ? 27.067 -5.921 -28.882 1.00 77.12 225 ILE A CA 1
ATOM 1719 C C . ILE A 1 225 ? 27.195 -5.077 -30.162 1.00 77.12 225 ILE A C 1
ATOM 1721 O O . ILE A 1 225 ? 27.510 -5.608 -31.223 1.00 77.12 225 ILE A O 1
ATOM 1725 N N . TRP A 1 226 ? 26.894 -3.778 -30.091 1.00 64.69 226 TRP A N 1
ATOM 1726 C CA . TRP A 1 226 ? 26.997 -2.871 -31.235 1.00 64.69 226 TRP A CA 1
ATOM 1727 C C . TRP A 1 226 ? 28.427 -2.363 -31.491 1.00 64.69 226 TRP A C 1
ATOM 1729 O O . TRP A 1 226 ? 28.717 -1.942 -32.610 1.00 64.69 226 TRP A O 1
ATOM 1739 N N . LYS A 1 227 ? 29.307 -2.403 -30.481 1.00 55.31 227 LYS A N 1
ATOM 1740 C CA . LYS A 1 227 ? 30.746 -2.129 -30.622 1.00 55.31 227 LYS A CA 1
ATOM 1741 C C . LYS A 1 227 ? 31.501 -3.351 -31.131 1.00 55.31 227 LYS A C 1
ATOM 1743 O O . LYS A 1 227 ? 32.437 -3.128 -31.927 1.00 55.31 227 LYS A O 1
#

Foldseek 3Di:
DDPDPQFADQQFKKQFCDPPDPRHRFIWGFHDWDDDPVAIFTFTDTPPDDTDTDGRVRIGGDDPDPPLDDPVRLVVLVVVLVVVLVVVVVVLVVLVVLLVVLVVVLVVLVVVLCVQALPNPDPVPPGLDDPVLSVVLVVLSVLLVVLSCVLVPDDPPQPSDDPVVVLVVVVVPPDPSVSSVVVSVVSVVNSVVVVVVVVVSVVSSVVSVVSVVVSVVSVVVSVVVSD

Sequence (227 aa):
MQESSKDPQPGDWVEVVAPRDNFNGKAGRVVAIVDDGDGFDVIVKIFGTDTWGIRRDKLRKISQPKTTPSPQQLDLAYEAGQNALSAQDTTLGNIRTRANTLLSTSALFVSFSAGLGLISADHTKGPVLSAPKAIVLLLVVLTLGVCVLSVLWPVDFWIFSISARKLMLQSNSDTKEELQAYLLRELTQGITQNQAALEAKQRAFRCAATLLMVEIVLLVSFITIWK